Protein AF-A0A6I1FBF5-F1 (afdb_monomer)

Foldseek 3Di:
DVVQLVVQLVVLLVVQQVLLLVLLLLLLCCLQVPALVNLVVPADPDQLSLQLVLLVVLLADQHFLLSLLSNLLSSVLSPRDQLNSQLSSLNNQQNHPLLLVLLCVLQPNDVPLSCLSNVLSNVLSSQLSVVCVVVPDDDFWPDSDSDDDDDPDPVSSVVSSVVSSVVSSVLSSVLLSVLSSVLSVLVVPDDLVVLLVQLPDLQSLLVSLLVSLQSNLDRLSVLSNVLSVCPVRGDSLSSSSSNSNNSSHHSSSLSSCVSTGPPVSSVVSNVSSNVSSSVSSSVD

Mean predicted aligned error: 5.06 Å

Solvent-accessible surface area (backbone atoms only — not comparable to full-atom values): 14131 Å² total; per-residue (Å²): 102,73,69,54,24,51,52,47,24,52,49,51,49,65,63,46,48,65,36,34,53,51,16,25,46,52,22,16,46,45,67,71,75,50,52,48,67,57,47,62,68,72,48,53,89,50,66,68,58,23,16,52,52,27,25,56,55,16,24,70,40,88,32,39,54,73,8,28,50,57,32,32,52,47,45,39,73,43,65,42,54,67,32,19,32,50,5,16,42,40,17,12,23,51,41,11,69,68,26,38,49,33,28,20,58,44,56,71,68,28,62,66,59,31,49,49,52,38,51,52,37,50,53,41,19,42,52,44,12,59,52,42,61,77,80,49,90,66,84,48,54,68,75,80,81,76,81,86,76,88,64,91,45,72,68,52,44,52,51,51,26,50,54,48,17,50,56,45,44,59,56,53,47,54,33,44,56,55,15,32,48,51,30,19,47,49,52,61,74,46,67,67,69,65,50,62,72,68,26,84,44,93,65,42,26,29,55,36,28,32,51,48,24,23,47,62,50,59,57,48,47,57,38,28,48,59,46,44,72,40,61,89,78,45,55,72,27,24,40,46,24,20,61,48,38,24,38,62,45,19,50,30,52,47,44,42,46,51,74,50,31,35,62,75,47,52,55,50,51,50,51,47,46,55,53,45,46,52,57,63,25,72,76,96

Nearest PDB structures (foldseek):
  6hfb-assembly4_D  TM=2.651E-01  e=4.959E+00  Pyrococcus furiosus DSM 3638
  5x9r-assembly1_A  TM=1.559E-01  e=2.303E+00  Klebsiella pneumoniae
  6kkl-assembly1_A  TM=1.970E-01  e=9.324E+00  Escherichia coli K-12

pLDDT: mean 89.69, std 7.27, range [61.84, 97.5]

Sequence (284 aa):
MLLQMNTIFISIVIEALPFILIGVLISGIIQIFISEEFIARIMPKNMILAVIFSSLLGSIIPACECGIVPITRRLMLKGVPLPAAMAFMLTGPIINPIVLSSTYIAFGNSWKMVFYRAGLALVTSIIVGILLKFFVKESPLKNSTLEHIHYHSFKEKIDGMLKHSIDEFFSVGKFLIIGSLIAAAVQTFISTATLVQIGSGPFSSHLVMMGLAYILSLCSQADAFVASSFRNSFSEGAILSFLIFGPMLDIKNTFMLLSTFKANFVWKLTAIITITVLIVTILV

Secondary structure (DSSP, 8-state):
-HHHHHHHHHHHHHHHHHHHHHHHHHHHHHHHHS-HHHHHHHS-SSHHHHHHHHHHHHHHS---HHHHHHHHHHHHHTT--HHHHHHHHHHHHHH-HHHHHHHHHHTTS-HHHHHHHHHHHHHHHHHHHHHHHHH--S--BS----------SHHHHHHHHHHHHHHHHHHHHHHHHHHHHHHHHHHHHS-HHHHHHT--STTHHHHHHHHHHHHH---HHHHHHHHHHTTTTS-HHHHHHHHHHHHH--HHHHHHHHHHB-HHHHHHHHHHHHHHHHHHHHT-

Structure (mmCIF, N/CA/C/O backbone):
data_AF-A0A6I1FBF5-F1
#
_entry.id   AF-A0A6I1FBF5-F1
#
loop_
_atom_site.group_PDB
_atom_site.id
_atom_site.type_symbol
_atom_site.label_atom_id
_atom_site.label_alt_id
_atom_site.label_comp_id
_atom_site.label_asym_id
_atom_site.label_entity_id
_atom_site.label_seq_id
_atom_site.pdbx_PDB_ins_code
_atom_site.Cartn_x
_atom_site.Cartn_y
_atom_site.Cartn_z
_atom_site.occupancy
_atom_site.B_iso_or_equiv
_atom_site.auth_seq_id
_atom_site.auth_comp_id
_atom_site.auth_asym_id
_atom_site.auth_atom_id
_atom_site.pdbx_PDB_model_num
ATOM 1 N N . MET A 1 1 ? 27.304 9.886 -1.769 1.00 81.62 1 MET A N 1
ATOM 2 C CA . MET A 1 1 ? 26.698 8.713 -1.107 1.00 81.62 1 MET A CA 1
ATOM 3 C C . MET A 1 1 ? 25.943 9.080 0.169 1.00 81.62 1 MET A C 1
ATOM 5 O O . MET A 1 1 ? 24.730 9.171 0.097 1.00 81.62 1 MET A O 1
ATOM 9 N N . LEU A 1 2 ? 26.597 9.399 1.296 1.00 86.56 2 LEU A N 1
ATOM 10 C CA . LEU A 1 2 ? 25.888 9.754 2.546 1.00 86.56 2 LEU A CA 1
ATOM 11 C C . LEU A 1 2 ? 24.955 10.973 2.416 1.00 86.56 2 LEU A C 1
ATOM 13 O O . LEU A 1 2 ? 23.835 10.936 2.912 1.00 86.56 2 LEU A O 1
ATOM 17 N N . LEU A 1 3 ? 25.377 12.022 1.696 1.00 88.62 3 LEU A N 1
ATOM 18 C CA . LEU A 1 3 ? 24.520 13.186 1.421 1.00 88.62 3 LEU A CA 1
ATOM 19 C C . LEU A 1 3 ? 23.263 12.808 0.622 1.00 88.62 3 LEU A C 1
ATOM 21 O O . LEU A 1 3 ? 22.174 13.240 0.972 1.00 88.62 3 LEU A O 1
ATOM 25 N N . GLN A 1 4 ? 23.403 11.953 -0.397 1.00 87.75 4 GLN A N 1
ATOM 26 C CA . GLN A 1 4 ? 22.273 11.471 -1.205 1.00 87.75 4 GLN A CA 1
ATOM 27 C C . GLN A 1 4 ? 21.309 10.629 -0.367 1.00 87.75 4 GLN A C 1
ATOM 29 O O . GLN A 1 4 ? 20.106 10.858 -0.421 1.00 87.75 4 GLN A O 1
ATOM 34 N N . MET A 1 5 ? 21.835 9.719 0.459 1.00 90.31 5 MET A N 1
ATOM 35 C CA . MET A 1 5 ? 21.028 8.923 1.384 1.00 90.31 5 MET A CA 1
ATOM 36 C C . MET A 1 5 ? 20.225 9.815 2.335 1.00 90.31 5 MET A C 1
ATOM 38 O O . MET A 1 5 ? 19.035 9.586 2.526 1.00 90.31 5 MET A O 1
ATOM 42 N N . ASN A 1 6 ? 20.851 10.859 2.891 1.00 92.81 6 ASN A N 1
ATOM 43 C CA . ASN A 1 6 ? 20.174 11.806 3.773 1.00 92.81 6 ASN A CA 1
ATOM 44 C C . ASN A 1 6 ? 19.060 12.574 3.044 1.00 92.81 6 ASN A C 1
ATOM 46 O O . ASN A 1 6 ? 17.959 12.707 3.569 1.00 92.81 6 ASN A O 1
ATOM 50 N N . THR A 1 7 ? 19.311 13.032 1.814 1.00 92.25 7 THR A N 1
ATOM 51 C CA . THR A 1 7 ? 18.292 13.708 0.999 1.00 92.25 7 THR A CA 1
ATOM 52 C C . THR A 1 7 ? 17.107 12.793 0.697 1.00 92.25 7 THR A C 1
ATOM 54 O O . THR A 1 7 ? 15.967 13.220 0.876 1.00 92.25 7 THR A O 1
ATOM 57 N N . ILE A 1 8 ? 17.349 11.541 0.290 1.00 89.25 8 ILE A N 1
ATOM 58 C CA . ILE A 1 8 ? 16.283 10.562 0.015 1.00 89.25 8 ILE A CA 1
ATOM 59 C C . ILE A 1 8 ? 15.488 10.284 1.294 1.00 89.25 8 ILE A C 1
ATOM 61 O O . ILE A 1 8 ? 14.263 10.376 1.291 1.00 89.25 8 ILE A O 1
ATOM 65 N N . PHE A 1 9 ? 16.177 10.023 2.405 1.00 92.69 9 PHE A N 1
ATOM 66 C CA . PHE A 1 9 ? 15.548 9.767 3.697 1.00 92.69 9 PHE A CA 1
ATOM 67 C C . PHE A 1 9 ? 14.639 10.922 4.142 1.00 92.69 9 PHE A C 1
ATOM 69 O O . PHE A 1 9 ? 13.463 10.699 4.432 1.00 92.69 9 PHE A O 1
ATOM 76 N N . ILE A 1 10 ? 15.160 12.154 4.154 1.00 93.44 10 ILE A N 1
ATOM 77 C CA . ILE A 1 10 ? 14.396 13.346 4.545 1.00 93.44 10 ILE A CA 1
ATOM 78 C C . ILE A 1 10 ? 13.198 13.544 3.611 1.00 93.44 10 ILE A C 1
ATOM 80 O O . ILE A 1 10 ? 12.109 13.850 4.093 1.00 93.44 10 ILE A O 1
ATOM 84 N N . SER A 1 11 ? 13.372 13.322 2.305 1.00 90.88 11 SER A N 1
ATOM 85 C CA . SER A 1 11 ? 12.289 13.461 1.324 1.00 90.88 11 SER A CA 1
ATOM 86 C C . SER A 1 11 ? 11.145 12.487 1.608 1.00 90.88 11 SER A C 1
ATOM 88 O O . SER A 1 11 ? 10.006 12.926 1.747 1.00 90.88 11 SER A O 1
ATOM 90 N N . ILE A 1 12 ? 11.447 11.195 1.803 1.00 89.00 12 ILE A N 1
ATOM 91 C CA . ILE A 1 12 ? 10.431 10.171 2.111 1.00 89.00 12 ILE A CA 1
ATOM 92 C C . ILE A 1 12 ? 9.689 10.519 3.409 1.00 89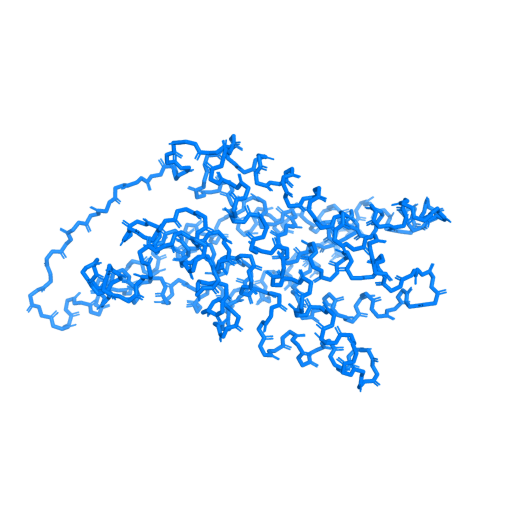.00 12 ILE A C 1
ATOM 94 O O . ILE A 1 12 ? 8.469 10.381 3.489 1.00 89.00 12 ILE A O 1
ATOM 98 N N . VAL A 1 13 ? 10.408 10.973 4.441 1.00 91.31 13 VAL A N 1
ATOM 99 C CA . VAL A 1 13 ? 9.794 11.323 5.730 1.00 91.31 13 VAL A CA 1
ATOM 100 C C . VAL A 1 13 ? 8.884 12.543 5.597 1.00 91.31 13 VAL A C 1
ATOM 102 O O . VAL A 1 13 ? 7.732 12.477 6.024 1.00 91.31 13 VAL A O 1
ATOM 105 N N . ILE A 1 14 ? 9.364 13.634 4.996 1.00 91.38 14 ILE A N 1
ATOM 106 C CA . ILE A 1 14 ? 8.578 14.866 4.827 1.00 91.38 14 ILE A CA 1
ATOM 107 C C . ILE A 1 14 ? 7.321 14.601 3.997 1.00 91.38 14 ILE A C 1
ATOM 109 O O . ILE A 1 14 ? 6.253 15.104 4.342 1.00 91.38 14 ILE A O 1
ATOM 113 N N . GLU A 1 15 ? 7.426 13.787 2.949 1.00 87.38 15 GLU A N 1
ATOM 114 C CA . GLU A 1 15 ? 6.291 13.442 2.096 1.00 87.38 15 GLU A CA 1
ATOM 115 C C . GLU A 1 15 ? 5.269 12.555 2.822 1.00 87.38 15 GLU A C 1
ATOM 117 O O . GLU A 1 15 ? 4.068 12.791 2.715 1.00 87.38 15 GLU A O 1
ATOM 122 N N . ALA A 1 16 ? 5.712 11.573 3.615 1.00 86.56 16 ALA A N 1
ATOM 123 C CA . ALA A 1 16 ? 4.815 10.636 4.294 1.00 86.56 16 ALA A CA 1
ATOM 124 C C . ALA A 1 16 ? 4.086 11.233 5.514 1.00 86.56 16 ALA A C 1
ATOM 126 O O . ALA A 1 16 ? 2.955 10.834 5.808 1.00 86.56 16 ALA A O 1
ATOM 127 N N . LEU A 1 17 ? 4.706 12.179 6.225 1.00 88.81 17 LEU A N 1
ATOM 128 C CA . LEU A 1 17 ? 4.161 12.793 7.443 1.00 88.81 17 LEU A CA 1
ATOM 129 C C . LEU A 1 17 ? 2.729 13.354 7.313 1.00 88.81 17 LEU A C 1
ATOM 131 O O . LEU A 1 17 ? 1.898 12.982 8.149 1.00 88.81 17 LEU A O 1
ATOM 135 N N . PRO A 1 18 ? 2.384 14.202 6.321 1.00 87.50 18 PRO A N 1
ATOM 136 C CA . PRO A 1 18 ? 1.032 14.755 6.209 1.00 87.50 18 PRO A CA 1
ATOM 137 C C . PRO A 1 18 ? -0.029 13.668 6.018 1.00 87.50 18 PRO A C 1
ATOM 139 O O . PRO A 1 18 ? -1.095 13.719 6.632 1.00 87.50 18 PRO A O 1
ATOM 142 N N . PHE A 1 19 ? 0.266 12.641 5.222 1.00 85.75 19 PHE A N 1
ATOM 143 C CA . PHE A 1 19 ? -0.682 11.560 4.975 1.00 85.75 19 PHE A CA 1
ATOM 144 C C . PHE A 1 19 ? -0.824 10.613 6.167 1.00 85.75 19 PHE A C 1
ATOM 146 O O . PHE A 1 19 ? -1.919 10.113 6.418 1.00 85.75 19 PHE A O 1
ATOM 153 N N . ILE A 1 20 ? 0.251 10.383 6.926 1.00 87.69 20 ILE A N 1
ATOM 154 C CA . ILE A 1 20 ? 0.170 9.639 8.188 1.00 87.69 20 ILE A CA 1
ATOM 155 C C . ILE A 1 20 ? -0.684 10.407 9.184 1.00 87.69 20 ILE A C 1
ATOM 157 O O . ILE A 1 20 ? -1.555 9.799 9.796 1.00 87.69 20 ILE A O 1
ATOM 161 N N . LEU A 1 21 ? -0.491 11.723 9.309 1.00 90.25 21 LEU A N 1
ATOM 162 C CA . LEU A 1 21 ? -1.292 12.560 10.199 1.00 90.25 21 LEU A CA 1
ATOM 163 C C . LEU A 1 21 ? -2.787 12.471 9.856 1.00 90.25 21 LEU A C 1
ATOM 165 O O . LEU A 1 21 ? -3.613 12.242 10.736 1.00 90.25 21 LEU A O 1
ATOM 169 N N . ILE A 1 22 ? -3.137 12.572 8.572 1.00 88.94 22 ILE A N 1
ATOM 170 C CA . ILE A 1 22 ? -4.519 12.382 8.112 1.00 88.94 22 ILE A CA 1
ATOM 171 C C . ILE A 1 22 ? -5.001 10.955 8.419 1.00 88.94 22 ILE A C 1
ATOM 173 O O . ILE A 1 22 ? -6.105 10.773 8.929 1.00 88.94 22 ILE A O 1
ATOM 177 N N . GLY A 1 23 ? -4.168 9.944 8.165 1.00 87.88 23 GLY A N 1
ATOM 178 C CA . GLY A 1 23 ? -4.495 8.539 8.400 1.00 87.88 23 GLY A CA 1
ATOM 179 C C . GLY A 1 23 ? -4.809 8.223 9.863 1.00 87.88 23 GLY A C 1
ATOM 180 O O . GLY A 1 23 ? -5.822 7.584 10.151 1.00 87.88 23 GLY A O 1
ATOM 181 N N . VAL A 1 24 ? -3.991 8.710 10.799 1.00 89.94 24 VAL A N 1
ATOM 182 C CA . VAL A 1 24 ? -4.207 8.503 12.241 1.00 89.94 24 VAL A CA 1
ATOM 183 C C . VAL A 1 24 ? -5.390 9.308 12.772 1.00 89.94 24 VAL A C 1
ATOM 185 O O . VAL A 1 24 ? -6.109 8.807 13.631 1.00 89.94 24 VAL A O 1
ATOM 188 N N . LEU A 1 25 ? -5.661 10.498 12.223 1.00 91.62 25 LEU A N 1
ATOM 189 C CA . LEU A 1 25 ? -6.865 11.263 12.559 1.00 91.62 25 LEU A CA 1
ATOM 190 C C . LEU A 1 25 ? -8.131 10.534 12.099 1.00 91.62 25 LEU A C 1
ATOM 192 O O . LEU A 1 25 ? -9.065 10.376 12.882 1.00 91.62 25 LEU A O 1
ATOM 196 N N . ILE A 1 26 ? -8.156 10.029 10.861 1.00 90.12 26 ILE A N 1
ATOM 197 C CA . ILE A 1 26 ? -9.271 9.210 10.358 1.00 90.12 26 ILE A CA 1
ATOM 198 C C . ILE A 1 26 ? -9.420 7.948 11.213 1.00 90.12 26 ILE A C 1
ATOM 200 O O . ILE A 1 26 ? -10.530 7.598 11.606 1.00 90.12 26 ILE A O 1
ATOM 204 N N . SER A 1 27 ? -8.312 7.292 11.553 1.00 86.50 27 SER A N 1
ATOM 205 C CA . SER A 1 27 ? -8.285 6.133 12.445 1.00 86.50 27 SER A CA 1
ATOM 206 C C . SER A 1 27 ? -8.894 6.442 13.824 1.00 86.50 27 SER A C 1
ATOM 208 O O . SER A 1 27 ? -9.748 5.690 14.302 1.00 86.50 27 SER A O 1
ATOM 210 N N . GLY A 1 28 ? -8.550 7.585 14.429 1.00 88.00 28 GLY A N 1
ATOM 211 C CA . GLY A 1 28 ? -9.138 8.072 15.680 1.00 88.00 28 GLY A CA 1
ATOM 212 C C . GLY A 1 28 ? -10.627 8.408 15.559 1.00 88.00 28 GLY A C 1
ATOM 213 O O . GLY A 1 28 ? -11.414 8.046 16.437 1.00 88.00 28 GLY A O 1
ATOM 214 N N . ILE A 1 29 ? -11.045 9.027 14.448 1.00 90.81 29 ILE A N 1
ATOM 215 C CA . ILE A 1 29 ? -12.462 9.290 14.159 1.00 90.81 29 ILE A CA 1
ATOM 216 C C . ILE A 1 29 ? -13.232 7.971 14.074 1.00 90.81 29 ILE A C 1
ATOM 218 O O . ILE A 1 29 ? -14.267 7.822 14.722 1.00 90.81 29 ILE A O 1
ATOM 222 N N . ILE A 1 30 ? -12.713 6.992 13.327 1.00 87.69 30 ILE A N 1
ATOM 223 C CA . ILE A 1 30 ? -13.310 5.659 13.220 1.00 87.69 30 ILE A CA 1
ATOM 224 C C . ILE A 1 30 ? -13.401 5.031 14.610 1.00 87.69 30 ILE A C 1
ATOM 226 O O . ILE A 1 30 ? -14.464 4.535 14.977 1.00 87.69 30 ILE A O 1
ATOM 230 N N . GLN A 1 31 ? -12.327 5.089 15.407 1.00 86.00 31 GLN A N 1
ATOM 231 C CA . GLN A 1 31 ? -12.271 4.514 16.752 1.00 86.00 31 GLN A CA 1
ATOM 232 C C . GLN A 1 31 ? -13.390 5.042 17.663 1.00 86.00 31 GLN A C 1
ATOM 234 O O . GLN A 1 31 ? -14.008 4.229 18.350 1.00 86.00 31 GLN A O 1
ATOM 239 N N . ILE A 1 32 ? -13.691 6.344 17.638 1.00 87.06 32 ILE A N 1
ATOM 240 C CA . ILE A 1 32 ? -14.603 6.966 18.616 1.00 87.06 32 ILE A CA 1
ATOM 241 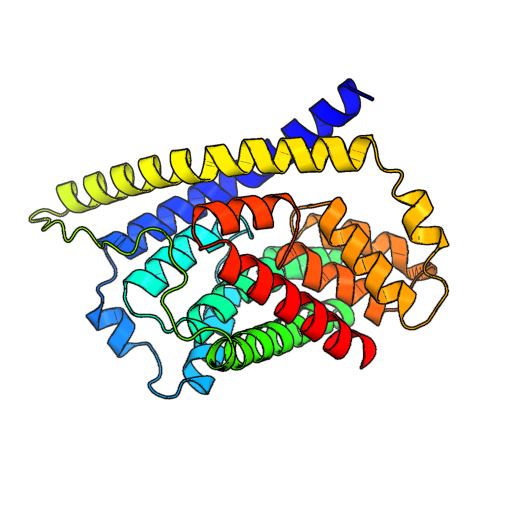C C . ILE A 1 32 ? -16.010 7.225 18.084 1.00 87.06 32 ILE A C 1
ATOM 243 O O . ILE A 1 32 ? -16.982 7.057 18.821 1.00 87.06 32 ILE A O 1
ATOM 247 N N . PHE A 1 33 ? -16.143 7.641 16.827 1.00 87.38 33 PHE A N 1
ATOM 248 C CA . PHE A 1 33 ? -17.425 8.090 16.278 1.00 87.38 33 PHE A CA 1
ATOM 249 C C . PHE A 1 33 ? -18.166 7.006 15.498 1.00 87.38 33 PHE A C 1
ATOM 251 O O . PHE A 1 33 ? -19.386 7.085 15.377 1.00 87.38 33 PHE A O 1
ATOM 258 N N . ILE A 1 34 ? -17.468 5.992 14.982 1.00 88.19 34 ILE A N 1
ATOM 259 C CA . ILE A 1 34 ? -18.096 4.917 14.206 1.00 88.19 34 ILE A CA 1
ATOM 260 C C . ILE A 1 34 ? -18.307 3.706 15.106 1.00 88.19 34 ILE A C 1
ATOM 262 O O . ILE A 1 34 ? -17.336 3.126 15.568 1.00 88.19 34 ILE A O 1
ATOM 266 N N . SER A 1 35 ? -19.546 3.297 15.366 1.00 87.56 35 SER A N 1
ATOM 267 C CA . SER A 1 35 ? -19.806 2.123 16.208 1.00 87.56 35 SER A CA 1
ATOM 268 C C . SER A 1 35 ? -19.659 0.803 15.437 1.00 87.56 35 SER A C 1
ATOM 270 O O . SER A 1 35 ? -19.692 0.777 14.202 1.00 87.56 35 SER A O 1
ATOM 272 N N . GLU A 1 36 ? -19.493 -0.303 16.160 1.00 88.19 36 GLU A N 1
ATOM 273 C CA . GLU A 1 36 ? -19.438 -1.644 15.560 1.00 88.19 36 GLU A CA 1
ATOM 274 C C . GLU A 1 36 ? -20.770 -2.008 14.895 1.00 88.19 36 GLU A C 1
ATOM 276 O O . GLU A 1 36 ? -20.789 -2.573 13.803 1.00 88.19 36 GLU A O 1
ATOM 281 N N . GLU A 1 37 ? -21.892 -1.587 15.482 1.00 88.06 37 GLU A N 1
ATOM 282 C CA . GLU A 1 37 ? -23.232 -1.793 14.927 1.00 88.06 37 GLU A CA 1
ATOM 283 C C . GLU A 1 37 ? -23.416 -1.036 13.610 1.00 88.06 37 GLU A C 1
ATOM 285 O O . GLU A 1 37 ? -24.047 -1.549 12.684 1.00 88.06 37 GLU A O 1
ATOM 290 N N . PHE A 1 38 ? -22.848 0.172 13.496 1.00 90.69 38 PHE A N 1
ATOM 291 C CA . PHE A 1 38 ? -22.871 0.926 12.245 1.00 90.69 38 PHE A CA 1
ATOM 292 C C . PHE A 1 38 ? -22.108 0.186 11.141 1.00 90.69 38 PHE A C 1
ATOM 294 O O . PHE A 1 38 ? -22.627 0.030 10.033 1.00 90.69 38 PHE A O 1
ATOM 301 N N . ILE A 1 39 ? -20.910 -0.323 11.450 1.00 90.19 39 ILE A N 1
ATOM 302 C CA . ILE A 1 39 ? -20.116 -1.115 10.501 1.00 90.19 39 ILE A CA 1
ATOM 303 C C . ILE A 1 39 ? -20.851 -2.405 10.121 1.00 90.19 39 ILE A C 1
ATOM 305 O O . ILE A 1 39 ? -20.961 -2.714 8.935 1.00 90.19 39 ILE A O 1
ATOM 309 N N . ALA A 1 40 ? -21.427 -3.120 11.086 1.00 89.56 40 ALA A N 1
ATOM 310 C CA . ALA A 1 40 ? -22.200 -4.332 10.827 1.00 89.56 40 ALA A CA 1
ATOM 311 C C . ALA A 1 40 ? -23.448 -4.071 9.962 1.00 89.56 40 ALA A C 1
ATOM 313 O O . ALA A 1 40 ? -23.865 -4.946 9.202 1.00 89.56 40 ALA A O 1
ATOM 314 N N . ARG A 1 41 ? -24.042 -2.873 10.053 1.00 91.25 41 ARG A N 1
ATOM 315 C CA . ARG A 1 41 ? -25.212 -2.474 9.259 1.00 91.25 41 ARG A CA 1
ATOM 316 C C . ARG A 1 41 ? -24.859 -2.095 7.821 1.00 91.25 41 ARG A C 1
ATOM 318 O O . ARG A 1 41 ? -25.652 -2.384 6.927 1.00 91.25 41 ARG A O 1
ATOM 325 N N . ILE A 1 42 ? -23.721 -1.432 7.598 1.00 92.81 42 ILE A N 1
ATOM 326 C CA . ILE A 1 42 ? -23.299 -0.998 6.255 1.00 92.81 42 ILE A CA 1
ATOM 327 C C . ILE A 1 42 ? -22.591 -2.114 5.477 1.00 92.81 42 ILE A C 1
ATOM 329 O O . ILE A 1 42 ? -22.676 -2.160 4.251 1.00 92.81 42 ILE A O 1
ATOM 333 N N . MET A 1 43 ? -21.901 -3.022 6.174 1.00 93.75 43 MET A N 1
ATOM 334 C CA . MET A 1 43 ? -21.136 -4.086 5.534 1.00 93.75 43 MET A CA 1
ATOM 335 C C . MET A 1 43 ? -22.048 -5.171 4.943 1.00 93.75 43 MET A C 1
ATOM 337 O O . MET A 1 43 ? -22.892 -5.733 5.647 1.00 93.75 43 MET A O 1
ATOM 341 N N . PRO A 1 44 ? -21.853 -5.546 3.664 1.00 93.00 44 PRO A N 1
ATOM 342 C CA . PRO A 1 44 ? -22.576 -6.660 3.067 1.00 93.00 44 PRO A CA 1
ATOM 343 C C . PRO A 1 44 ? -22.325 -7.987 3.795 1.00 93.00 44 PRO A C 1
ATOM 345 O O . PRO A 1 44 ? -21.194 -8.313 4.151 1.00 93.00 44 PRO A O 1
ATOM 348 N N . LYS A 1 45 ? -23.372 -8.810 3.937 1.00 90.62 45 LYS A N 1
ATOM 349 C CA . LYS A 1 45 ? -23.265 -10.146 4.558 1.00 90.62 45 LYS A CA 1
ATOM 350 C C . LYS A 1 45 ? -22.481 -11.148 3.704 1.00 90.62 45 LYS A C 1
ATOM 352 O O . LYS A 1 45 ? -21.843 -12.052 4.235 1.00 90.62 45 LYS A O 1
ATOM 357 N N . ASN A 1 46 ? -22.548 -11.023 2.375 1.00 93.88 46 ASN A N 1
ATOM 358 C CA . ASN A 1 46 ? -21.787 -11.878 1.465 1.00 93.88 46 ASN A CA 1
ATOM 359 C C . ASN A 1 46 ? -20.327 -11.407 1.417 1.00 93.88 46 ASN A C 1
ATOM 361 O O . ASN A 1 46 ? -20.068 -10.255 1.085 1.00 93.88 46 ASN A O 1
ATOM 365 N N . MET A 1 47 ? -19.382 -12.314 1.687 1.00 91.56 47 MET A N 1
ATOM 366 C CA . MET A 1 47 ? -17.944 -12.021 1.717 1.00 91.56 47 MET A CA 1
ATOM 367 C C . MET A 1 47 ? -17.423 -11.391 0.417 1.00 91.56 47 MET A C 1
ATOM 369 O O . MET A 1 47 ? -16.676 -10.422 0.482 1.00 91.56 47 MET A O 1
ATOM 373 N N . ILE A 1 48 ? -17.824 -11.891 -0.755 1.00 93.88 48 ILE A N 1
ATOM 374 C CA . ILE A 1 48 ? -17.341 -11.349 -2.038 1.00 93.88 48 ILE A CA 1
ATOM 375 C C . ILE A 1 48 ? -17.862 -9.924 -2.226 1.00 93.88 48 ILE A C 1
ATOM 377 O O . ILE A 1 48 ? -17.111 -9.028 -2.603 1.00 93.88 48 ILE A O 1
ATOM 381 N N . LEU A 1 49 ? -19.136 -9.696 -1.899 1.00 94.50 49 LEU A N 1
ATOM 382 C CA . LEU A 1 49 ? -19.733 -8.368 -1.983 1.00 94.50 49 LEU A CA 1
ATOM 383 C C . LEU A 1 49 ? -19.106 -7.407 -0.965 1.00 94.50 49 LEU A C 1
ATOM 385 O O . LEU A 1 49 ? -18.892 -6.246 -1.288 1.00 94.50 49 LEU A O 1
ATOM 389 N N . ALA A 1 50 ? -18.758 -7.896 0.227 1.00 95.19 50 ALA A N 1
ATOM 390 C CA . ALA A 1 50 ? -18.015 -7.143 1.229 1.00 95.19 50 ALA A CA 1
ATOM 391 C C . ALA A 1 50 ? -16.627 -6.736 0.717 1.00 95.19 50 ALA A C 1
ATOM 393 O O . ALA A 1 50 ? -16.250 -5.581 0.867 1.00 95.19 50 ALA A O 1
ATOM 394 N N . VAL A 1 51 ? -15.897 -7.646 0.063 1.00 96.44 51 VAL A N 1
ATOM 395 C CA . VAL A 1 51 ? -14.599 -7.351 -0.565 1.00 96.44 51 VAL A CA 1
ATOM 396 C C . VAL A 1 51 ? -14.739 -6.274 -1.639 1.00 96.44 51 VAL A C 1
ATOM 398 O O . VAL A 1 51 ? -14.024 -5.279 -1.587 1.00 96.44 51 VAL A O 1
ATOM 401 N N . ILE A 1 52 ? -15.695 -6.421 -2.563 1.00 96.00 52 ILE A N 1
ATOM 402 C CA . ILE A 1 52 ? -15.936 -5.433 -3.627 1.00 96.00 52 ILE A CA 1
ATOM 403 C C . ILE A 1 52 ? -16.307 -4.072 -3.028 1.00 96.00 52 ILE A C 1
ATOM 405 O O . ILE A 1 52 ? -15.731 -3.051 -3.399 1.00 96.00 52 ILE A O 1
ATOM 409 N N . PHE A 1 53 ? -17.238 -4.057 -2.073 1.00 95.62 53 PHE A N 1
ATOM 410 C CA . PHE A 1 53 ? -17.678 -2.843 -1.391 1.00 95.62 53 PHE A CA 1
ATOM 411 C C . PHE A 1 53 ? -16.515 -2.139 -0.682 1.00 95.62 53 PHE A C 1
ATOM 413 O O . PHE A 1 53 ? -16.329 -0.934 -0.841 1.00 95.62 53 PHE A O 1
ATOM 420 N N . SER A 1 54 ? -15.685 -2.889 0.041 1.00 95.06 54 SER A N 1
ATOM 421 C CA . SER A 1 54 ? -14.510 -2.357 0.726 1.00 95.06 54 SER A CA 1
ATOM 422 C C . SER A 1 54 ? -13.428 -1.859 -0.238 1.00 95.06 54 SER A C 1
ATOM 424 O O . SER A 1 54 ? -12.851 -0.806 0.027 1.00 95.06 54 SER A O 1
ATOM 426 N N . SER A 1 55 ? -13.184 -2.524 -1.373 1.00 95.25 55 SER A N 1
ATOM 427 C CA . SER A 1 55 ? -12.280 -2.006 -2.415 1.00 95.25 55 SER A CA 1
ATOM 428 C C . SER A 1 55 ? -12.768 -0.668 -2.974 1.00 95.25 55 SER A C 1
ATOM 430 O O . SER A 1 55 ? -11.985 0.275 -3.089 1.00 95.25 55 SER A O 1
ATOM 432 N N . LEU A 1 56 ? -14.068 -0.549 -3.266 1.00 94.75 56 LEU A N 1
ATOM 433 C CA . LEU A 1 56 ? -14.658 0.700 -3.756 1.00 94.75 56 LEU A CA 1
ATOM 434 C C . LEU A 1 56 ? -14.560 1.820 -2.718 1.00 94.75 56 LEU A C 1
ATOM 436 O O . LEU A 1 56 ? -14.152 2.927 -3.059 1.00 94.75 56 LEU A O 1
ATOM 440 N N . LEU A 1 57 ? -14.847 1.535 -1.446 1.00 93.25 57 LEU A N 1
ATOM 441 C CA . LEU A 1 57 ? -14.636 2.511 -0.376 1.00 93.25 57 LEU A CA 1
ATOM 442 C C . LEU A 1 57 ? -13.169 2.940 -0.283 1.00 93.25 57 LEU A C 1
ATOM 444 O O . LEU A 1 57 ? -12.893 4.130 -0.169 1.00 93.25 57 LEU A O 1
ATOM 448 N N . GLY A 1 58 ? -12.236 1.990 -0.386 1.00 91.50 58 GLY A N 1
ATOM 449 C CA . GLY A 1 58 ? -10.800 2.264 -0.375 1.00 91.50 58 GLY A CA 1
ATOM 450 C C . GLY A 1 58 ? -10.404 3.242 -1.475 1.00 91.50 58 GLY A C 1
ATOM 451 O O . GLY A 1 58 ? -9.717 4.216 -1.194 1.00 91.50 58 GLY A O 1
ATOM 452 N N . SER A 1 59 ? -10.914 3.046 -2.695 1.00 90.56 59 SER A N 1
ATOM 453 C CA . SER A 1 59 ? -10.590 3.887 -3.859 1.00 90.56 59 SER A CA 1
ATOM 454 C C . SER A 1 59 ? -10.915 5.377 -3.688 1.00 90.56 59 SER A C 1
ATOM 456 O O . SER A 1 59 ? -10.281 6.220 -4.318 1.00 90.56 59 SER A O 1
ATOM 458 N N . ILE A 1 60 ? -11.879 5.709 -2.825 1.00 88.06 60 ILE A N 1
ATOM 459 C CA . ILE A 1 60 ? -12.333 7.087 -2.602 1.00 88.06 60 ILE A CA 1
ATOM 460 C C . ILE A 1 60 ? -11.509 7.768 -1.505 1.00 88.06 60 ILE A C 1
ATOM 462 O O . ILE A 1 60 ? -11.399 8.994 -1.487 1.00 88.06 60 ILE A O 1
ATOM 466 N N . ILE A 1 61 ? -10.923 6.999 -0.582 1.00 83.88 61 ILE A N 1
ATOM 467 C CA . ILE A 1 61 ? -10.226 7.572 0.566 1.00 83.88 61 ILE A CA 1
ATOM 468 C C . ILE A 1 61 ? -8.850 8.084 0.132 1.00 83.88 61 ILE A C 1
ATOM 470 O O . ILE A 1 61 ? -8.017 7.294 -0.320 1.00 83.88 61 ILE A O 1
ATOM 474 N N . PRO A 1 62 ? -8.560 9.387 0.322 1.00 74.69 62 PRO A N 1
ATOM 475 C CA . PRO A 1 62 ? -7.279 9.968 -0.037 1.00 74.69 62 PRO A CA 1
ATOM 476 C C . PRO A 1 62 ? -6.217 9.646 1.025 1.00 74.69 62 PRO A C 1
ATOM 478 O O . PRO A 1 62 ? -5.686 10.530 1.693 1.00 74.69 62 PRO A O 1
ATOM 481 N N . ALA A 1 63 ? -5.930 8.362 1.213 1.00 79.69 63 ALA A N 1
ATOM 482 C CA . ALA A 1 63 ? -4.910 7.875 2.128 1.00 79.69 63 ALA A CA 1
ATOM 483 C C . ALA A 1 63 ? -3.711 7.345 1.339 1.00 79.69 63 ALA A C 1
ATOM 485 O O . ALA A 1 63 ? -3.862 6.704 0.298 1.00 79.69 63 ALA A O 1
ATOM 486 N N . CYS A 1 64 ? -2.509 7.604 1.851 1.00 84.00 64 CYS A N 1
ATOM 487 C CA . CYS A 1 64 ? -1.314 6.928 1.366 1.00 84.00 64 CYS A CA 1
ATOM 488 C C . CYS A 1 64 ? -1.221 5.519 1.966 1.00 84.00 64 CYS A C 1
ATOM 490 O O . CYS A 1 64 ? -1.905 5.193 2.943 1.00 84.00 64 CYS A O 1
ATOM 492 N N . GLU A 1 65 ? -0.317 4.706 1.429 1.00 82.06 65 GLU A N 1
ATOM 493 C CA . GLU A 1 65 ? -0.045 3.360 1.941 1.00 82.06 65 GLU A CA 1
ATOM 494 C C . GLU A 1 65 ? 0.369 3.377 3.422 1.00 82.06 65 GLU A C 1
ATOM 496 O O . GLU A 1 65 ? 0.050 2.447 4.150 1.00 82.06 65 GLU A O 1
ATOM 501 N N . CYS A 1 66 ? 0.982 4.469 3.907 1.00 81.94 66 CYS A N 1
ATOM 502 C CA . CYS A 1 66 ? 1.328 4.625 5.319 1.00 81.94 66 CYS A CA 1
ATOM 503 C C . CYS A 1 66 ? 0.115 4.889 6.223 1.00 81.94 66 CYS A C 1
ATOM 505 O O . CYS A 1 66 ? 0.005 4.355 7.325 1.00 81.94 66 CYS A O 1
ATOM 507 N N . GLY A 1 67 ? -0.808 5.734 5.762 1.00 83.62 67 GLY A N 1
ATOM 508 C CA . GLY A 1 67 ? -1.994 6.131 6.520 1.00 83.62 67 GLY A CA 1
ATOM 509 C C . GLY A 1 67 ? -3.110 5.085 6.490 1.00 83.62 67 GLY A C 1
ATOM 510 O O . GLY A 1 67 ? -3.921 5.027 7.412 1.00 83.62 67 GLY A O 1
ATOM 511 N N . ILE A 1 68 ? -3.153 4.230 5.463 1.00 90.69 68 ILE A N 1
ATOM 512 C CA . ILE A 1 68 ? -4.229 3.243 5.298 1.00 90.69 68 ILE A CA 1
ATOM 513 C C . ILE A 1 68 ? -4.102 2.054 6.263 1.00 90.69 68 ILE A C 1
ATOM 515 O O . ILE A 1 68 ? -5.111 1.438 6.607 1.00 90.69 68 ILE A O 1
ATOM 519 N N . VAL A 1 69 ? -2.897 1.740 6.753 1.00 91.00 69 VAL A N 1
ATOM 520 C CA . VAL A 1 69 ? -2.666 0.631 7.697 1.00 91.00 69 VAL A CA 1
ATOM 521 C C . VAL A 1 69 ? -3.360 0.837 9.051 1.00 91.00 69 VAL A C 1
ATOM 523 O O . VAL A 1 69 ? -4.119 -0.059 9.439 1.00 91.00 69 VAL A O 1
ATOM 526 N N . PRO A 1 70 ? -3.196 1.968 9.773 1.00 88.00 70 PRO A N 1
ATOM 527 C CA . PRO A 1 70 ? -3.926 2.188 11.024 1.00 88.00 70 PRO A CA 1
ATOM 528 C C . PRO A 1 70 ? -5.445 2.219 10.806 1.00 88.00 70 PRO A C 1
ATOM 530 O O . PRO A 1 70 ? -6.178 1.577 11.557 1.00 88.00 70 PRO A O 1
ATOM 533 N N . ILE A 1 71 ? -5.923 2.841 9.722 1.00 91.56 71 ILE A N 1
ATOM 534 C CA . ILE A 1 71 ? -7.349 2.840 9.352 1.00 91.56 71 ILE A CA 1
ATOM 535 C C . ILE A 1 71 ? -7.866 1.403 9.194 1.00 91.56 71 ILE A C 1
ATOM 537 O O . ILE A 1 71 ? -8.861 1.018 9.811 1.00 91.56 71 ILE A O 1
ATOM 541 N N . THR A 1 72 ? -7.162 0.587 8.409 1.00 93.06 72 THR A N 1
ATOM 542 C CA . THR A 1 72 ? -7.515 -0.818 8.161 1.00 93.06 72 THR A CA 1
ATOM 543 C C . THR A 1 72 ? -7.533 -1.613 9.459 1.00 93.06 72 THR A C 1
ATOM 545 O O . THR A 1 72 ? -8.483 -2.349 9.725 1.00 93.06 72 THR A O 1
ATOM 548 N N . ARG A 1 73 ? -6.520 -1.422 10.311 1.00 91.25 73 ARG A N 1
ATOM 549 C CA . ARG A 1 73 ? -6.453 -2.043 11.635 1.00 91.25 73 ARG A CA 1
ATOM 550 C C . ARG A 1 73 ? -7.701 -1.726 12.458 1.00 91.25 73 ARG A C 1
ATOM 552 O O . ARG A 1 73 ? -8.272 -2.639 13.052 1.00 91.25 73 ARG A O 1
ATOM 559 N N . ARG A 1 74 ? -8.144 -0.464 12.493 1.00 89.44 74 ARG A N 1
ATOM 560 C CA . ARG A 1 74 ? -9.350 -0.066 13.241 1.00 89.44 74 ARG A CA 1
ATOM 561 C C . ARG A 1 74 ? -10.623 -0.653 12.661 1.00 89.44 74 ARG A C 1
ATOM 563 O O . ARG A 1 74 ? -11.457 -1.124 13.428 1.00 89.44 74 ARG A O 1
ATOM 570 N N . LEU A 1 75 ? -10.756 -0.675 11.339 1.00 91.88 75 LEU A N 1
ATOM 571 C CA . LEU A 1 75 ? -11.894 -1.311 10.676 1.00 91.88 75 LEU A CA 1
ATOM 572 C C . LEU A 1 75 ? -11.978 -2.803 11.024 1.00 91.88 75 LEU A C 1
ATOM 574 O O . LEU A 1 75 ? -13.053 -3.294 11.361 1.00 91.88 75 LEU A O 1
ATOM 578 N N . MET A 1 76 ? -10.846 -3.510 11.020 1.00 92.75 76 MET A N 1
ATOM 579 C CA . MET A 1 76 ? -10.792 -4.921 11.414 1.00 92.75 76 MET A CA 1
ATOM 580 C C . MET A 1 76 ? -11.170 -5.142 12.876 1.00 92.75 76 MET A C 1
ATOM 582 O O . MET A 1 76 ? -11.897 -6.083 13.180 1.00 92.75 76 MET A O 1
ATOM 586 N N . LEU A 1 77 ? -10.682 -4.284 13.777 1.00 89.69 77 LEU A N 1
ATOM 587 C CA . LEU A 1 77 ? -11.049 -4.354 15.190 1.00 89.69 77 LEU A CA 1
ATOM 588 C C . LEU A 1 77 ? -12.561 -4.183 15.373 1.00 89.69 77 LEU A C 1
ATOM 590 O O . LEU A 1 77 ? -13.151 -4.925 16.144 1.00 89.69 77 LEU A O 1
ATOM 594 N N . LYS A 1 78 ? -13.199 -3.299 14.599 1.00 89.56 78 LYS A N 1
ATOM 595 C CA . LYS A 1 78 ? -14.657 -3.086 14.621 1.00 89.56 78 LYS A CA 1
ATOM 596 C C . LYS A 1 78 ? -15.470 -4.121 13.833 1.00 89.56 78 LYS A C 1
ATOM 598 O O . LYS A 1 78 ? -16.628 -3.877 13.501 1.00 89.56 78 LYS A O 1
ATOM 603 N N . GLY A 1 79 ? -14.866 -5.259 13.496 1.00 89.19 79 GLY A N 1
ATOM 604 C CA . GLY A 1 79 ? -15.567 -6.401 12.914 1.00 89.19 79 GLY A CA 1
ATOM 605 C C . GLY A 1 79 ? -15.611 -6.452 11.386 1.00 89.19 79 GLY A C 1
ATOM 606 O O . GLY A 1 79 ? -16.271 -7.342 10.845 1.00 89.19 79 GLY A O 1
ATOM 607 N N . VAL A 1 80 ? -14.907 -5.572 10.657 1.00 93.75 80 VAL A N 1
ATOM 608 C CA . VAL A 1 80 ? -14.768 -5.744 9.199 1.00 93.75 80 VAL A CA 1
ATOM 609 C C . VAL A 1 80 ? -14.003 -7.047 8.912 1.00 93.75 80 VAL A C 1
ATOM 611 O O . VAL A 1 80 ? -12.891 -7.223 9.419 1.00 93.75 80 VAL A O 1
ATOM 614 N N . PRO A 1 81 ? -14.543 -7.962 8.079 1.00 93.06 81 PRO A N 1
ATOM 615 C CA . PRO A 1 81 ? -13.869 -9.212 7.748 1.00 93.06 81 PRO A CA 1
ATOM 616 C C . PRO A 1 81 ? -12.492 -8.976 7.126 1.00 93.06 81 PRO A C 1
ATOM 618 O O . PRO A 1 81 ? -12.342 -8.125 6.250 1.00 93.06 81 PRO A O 1
ATOM 621 N N . LEU A 1 82 ? -11.507 -9.794 7.511 1.00 94.00 82 LEU A N 1
ATOM 622 C CA . LEU A 1 82 ? -10.126 -9.684 7.031 1.00 94.00 82 LEU A CA 1
ATOM 623 C C . LEU A 1 82 ? -10.009 -9.559 5.494 1.00 94.00 82 LEU A C 1
ATOM 625 O O . LEU A 1 82 ? -9.363 -8.613 5.053 1.00 94.00 82 LEU A O 1
ATOM 629 N N . PRO A 1 83 ? -10.639 -10.424 4.666 1.00 94.75 83 PRO A N 1
ATOM 630 C CA . PRO A 1 83 ? -10.637 -10.270 3.207 1.00 94.75 83 PRO A CA 1
ATOM 631 C C . PRO A 1 83 ? -11.013 -8.866 2.724 1.00 94.75 83 PRO A C 1
ATOM 633 O O . PRO A 1 83 ? -10.351 -8.308 1.854 1.00 94.75 83 PRO A O 1
ATOM 636 N N . ALA A 1 84 ? -12.067 -8.295 3.309 1.00 96.00 84 ALA A N 1
ATOM 637 C CA . ALA A 1 84 ? -12.614 -7.006 2.914 1.00 96.00 84 ALA A CA 1
ATOM 638 C C . ALA A 1 84 ? -11.721 -5.853 3.389 1.00 96.00 84 ALA A C 1
ATOM 640 O O . ALA A 1 84 ? -11.405 -4.954 2.612 1.00 96.00 84 ALA A O 1
ATOM 641 N N . ALA A 1 85 ? -11.227 -5.928 4.627 1.00 95.50 85 ALA A N 1
ATOM 642 C CA . ALA A 1 85 ? -10.287 -4.950 5.166 1.00 95.50 85 ALA A CA 1
ATOM 643 C C . ALA A 1 85 ? -8.983 -4.895 4.354 1.00 95.50 85 ALA A C 1
ATOM 645 O O . ALA A 1 85 ? -8.489 -3.814 4.044 1.00 95.50 85 ALA A O 1
ATOM 646 N N . MET A 1 86 ? -8.450 -6.049 3.945 1.00 95.69 86 MET A N 1
ATOM 647 C CA . MET A 1 86 ? -7.238 -6.094 3.129 1.00 95.69 86 MET A CA 1
ATOM 648 C C . MET A 1 86 ? -7.469 -5.558 1.718 1.00 95.69 86 MET A C 1
ATOM 650 O O . MET A 1 86 ? -6.630 -4.828 1.201 1.00 95.69 86 MET A O 1
ATOM 654 N N . ALA A 1 87 ? -8.617 -5.852 1.110 1.00 96.12 87 ALA A N 1
ATOM 655 C CA . ALA A 1 87 ? -8.959 -5.307 -0.199 1.00 96.12 87 ALA A CA 1
ATOM 656 C C . ALA A 1 87 ? -9.098 -3.770 -0.168 1.00 96.12 87 ALA A C 1
ATOM 658 O O . ALA A 1 87 ? -8.590 -3.083 -1.058 1.00 96.12 87 ALA A O 1
ATOM 659 N N . PHE A 1 88 ? -9.685 -3.223 0.902 1.00 95.75 88 PHE A N 1
ATOM 660 C CA . PHE A 1 88 ? -9.694 -1.785 1.189 1.00 95.75 88 PHE A CA 1
ATOM 661 C C . PHE A 1 88 ? -8.273 -1.213 1.313 1.00 95.75 88 PHE A C 1
ATOM 663 O O . PHE A 1 88 ? -7.943 -0.240 0.632 1.00 95.75 88 PHE A O 1
ATOM 670 N N . MET A 1 89 ? -7.422 -1.856 2.121 1.00 95.38 89 MET A N 1
ATOM 671 C CA . MET A 1 89 ? -6.042 -1.429 2.373 1.00 95.38 89 MET A CA 1
ATOM 672 C C . MET A 1 89 ? -5.212 -1.341 1.091 1.00 95.38 89 MET A C 1
ATOM 674 O O . MET A 1 89 ? -4.466 -0.386 0.903 1.00 95.38 89 MET A O 1
ATOM 678 N N . LEU A 1 90 ? -5.356 -2.333 0.209 1.00 95.44 90 LEU A N 1
ATOM 679 C CA . LEU A 1 90 ? -4.605 -2.417 -1.043 1.00 95.44 90 LEU A CA 1
ATOM 680 C C . LEU A 1 90 ? -5.126 -1.442 -2.099 1.00 95.44 90 LEU A C 1
ATOM 682 O O . LEU A 1 90 ? -4.350 -0.930 -2.898 1.00 95.44 90 LEU A O 1
ATOM 686 N N . THR A 1 91 ? -6.432 -1.173 -2.118 1.00 95.06 91 THR A N 1
ATOM 687 C CA . THR A 1 91 ? -7.029 -0.316 -3.152 1.00 95.06 91 THR A CA 1
ATOM 688 C C . THR A 1 91 ? -6.766 1.169 -2.899 1.00 95.06 91 THR A C 1
ATOM 690 O O . THR A 1 91 ? -6.514 1.913 -3.850 1.00 95.06 91 THR A O 1
ATOM 693 N N . GLY A 1 92 ? -6.792 1.597 -1.632 1.00 92.25 92 GLY A N 1
ATOM 694 C CA . GLY A 1 92 ? -6.651 3.003 -1.235 1.00 92.25 92 GLY A CA 1
ATOM 695 C C . GLY A 1 92 ? -5.475 3.747 -1.875 1.00 92.25 92 GLY A C 1
ATOM 696 O O . GLY A 1 92 ? -5.701 4.722 -2.595 1.00 92.25 92 GLY A O 1
ATOM 697 N N . PRO A 1 93 ? -4.226 3.286 -1.702 1.00 91.62 93 PRO A N 1
ATOM 698 C CA . PRO A 1 93 ? -3.069 4.020 -2.201 1.00 91.62 93 PRO A CA 1
ATOM 699 C C . PRO A 1 93 ? -2.901 3.978 -3.728 1.00 91.62 93 PRO A C 1
ATOM 701 O O . PRO A 1 93 ? -2.112 4.764 -4.253 1.00 91.62 93 PRO A O 1
ATOM 704 N N . ILE A 1 94 ? -3.622 3.105 -4.448 1.00 93.44 94 ILE A N 1
ATOM 705 C CA . ILE A 1 94 ? -3.463 2.912 -5.902 1.00 93.44 94 ILE A CA 1
ATOM 706 C C . ILE A 1 94 ? -4.527 3.660 -6.712 1.00 93.44 94 ILE A C 1
ATOM 708 O O . ILE A 1 94 ? -4.210 4.210 -7.766 1.00 93.44 94 ILE A O 1
ATOM 712 N N . ILE A 1 95 ? -5.784 3.671 -6.246 1.00 93.81 95 ILE A N 1
ATOM 713 C CA . ILE A 1 95 ? -6.938 4.202 -7.007 1.00 93.81 95 ILE A CA 1
ATOM 714 C C . ILE A 1 95 ? -7.381 5.59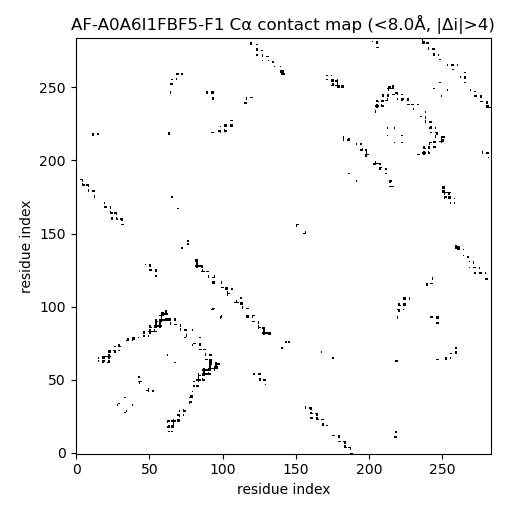4 -6.510 1.00 93.81 95 ILE A C 1
ATOM 716 O O . ILE A 1 95 ? -8.326 6.175 -7.028 1.00 93.81 95 ILE A O 1
ATOM 720 N N . ASN A 1 96 ? -6.669 6.191 -5.554 1.00 89.31 96 ASN A N 1
ATOM 721 C CA . ASN A 1 96 ? -6.958 7.547 -5.080 1.00 89.31 96 ASN A CA 1
ATOM 722 C C . ASN A 1 96 ? -6.999 8.570 -6.248 1.00 89.31 96 ASN A C 1
ATOM 724 O O . ASN A 1 96 ? -6.103 8.551 -7.102 1.00 89.31 96 ASN A O 1
ATOM 728 N N . PRO A 1 97 ? -7.967 9.513 -6.266 1.00 89.62 97 PRO A N 1
ATOM 729 C CA . PRO A 1 97 ? -8.051 10.592 -7.255 1.00 89.62 97 PRO A CA 1
ATOM 730 C C . PRO A 1 97 ? -6.725 11.293 -7.571 1.00 89.62 97 PRO A C 1
ATOM 732 O O . PRO A 1 97 ? -6.437 11.582 -8.734 1.00 89.62 97 PRO A O 1
ATOM 735 N N . ILE A 1 98 ? -5.890 11.536 -6.559 1.00 90.44 98 ILE A N 1
ATOM 736 C CA . ILE A 1 98 ? -4.599 12.215 -6.719 1.00 90.44 98 ILE A CA 1
ATOM 737 C C . ILE A 1 98 ? -3.618 11.341 -7.522 1.00 90.44 98 ILE A C 1
ATOM 739 O O . ILE A 1 98 ? -2.908 11.831 -8.400 1.00 90.44 98 ILE A O 1
ATOM 743 N N . VAL A 1 99 ? -3.617 10.034 -7.261 1.00 92.94 99 VAL A N 1
ATOM 744 C CA . VAL A 1 99 ? -2.746 9.041 -7.909 1.00 92.94 99 VAL A CA 1
ATOM 745 C C . VAL A 1 99 ? -3.192 8.771 -9.343 1.00 92.94 99 VAL A C 1
ATOM 747 O O . VAL A 1 99 ? -2.370 8.679 -10.258 1.00 92.94 99 VAL A O 1
ATOM 750 N N . LEU A 1 100 ? -4.502 8.692 -9.577 1.00 94.88 100 LEU A N 1
ATOM 751 C CA . LEU A 1 100 ? -5.043 8.565 -10.929 1.00 94.88 100 LEU A CA 1
ATOM 752 C C . LEU A 1 100 ? -4.765 9.824 -11.759 1.00 94.88 100 LEU A C 1
ATOM 754 O O . LEU A 1 100 ? -4.372 9.713 -12.920 1.00 94.88 100 LEU A O 1
ATOM 758 N N . SER A 1 101 ? -4.865 11.008 -11.148 1.00 94.44 101 SER A N 1
ATOM 759 C CA . SER A 1 101 ? -4.516 12.276 -11.798 1.00 94.44 101 SER A CA 1
ATOM 760 C C . SER A 1 101 ? -3.025 12.354 -12.139 1.00 94.44 101 SER A C 1
ATOM 762 O O . SER A 1 101 ? -2.672 12.741 -13.253 1.00 94.44 101 SER A O 1
ATOM 764 N N . SER A 1 102 ? -2.132 11.928 -11.235 1.00 94.00 102 SER A N 1
ATOM 765 C CA . SER A 1 102 ? -0.695 11.887 -11.538 1.00 94.00 102 SER A CA 1
ATOM 766 C C . SER A 1 102 ? -0.373 10.869 -12.632 1.00 94.00 102 SER A C 1
ATOM 768 O O . SER A 1 102 ? 0.453 11.149 -13.495 1.00 94.00 102 SER A O 1
ATOM 770 N N . THR A 1 103 ? -1.075 9.732 -12.662 1.00 95.94 103 THR A N 1
ATOM 771 C CA . THR A 1 103 ? -0.961 8.732 -13.736 1.00 95.94 103 THR A CA 1
ATOM 772 C C . THR A 1 103 ? -1.366 9.319 -15.081 1.00 95.94 103 THR A C 1
ATOM 774 O O . THR A 1 103 ? -0.641 9.157 -16.059 1.00 95.94 103 THR A O 1
ATOM 777 N N . TYR A 1 104 ? -2.483 10.046 -15.133 1.00 97.12 104 TYR A N 1
ATOM 778 C CA . TYR A 1 104 ? -2.947 10.704 -16.350 1.00 97.12 104 TYR A CA 1
ATOM 779 C C . TYR A 1 104 ? -1.888 11.659 -16.915 1.00 97.12 104 TYR A C 1
ATOM 781 O O . TYR A 1 104 ? -1.503 11.536 -18.078 1.00 97.12 104 TYR A O 1
ATOM 789 N N . ILE A 1 105 ? -1.366 12.556 -16.073 1.00 96.19 105 ILE A N 1
ATOM 790 C CA . ILE A 1 105 ? -0.376 13.565 -16.472 1.00 96.19 105 ILE A CA 1
ATOM 791 C C . ILE A 1 105 ? 0.950 12.900 -16.853 1.00 96.19 105 ILE A C 1
ATOM 793 O O . ILE A 1 105 ? 1.483 13.161 -17.932 1.00 96.19 105 ILE A O 1
ATOM 797 N N . ALA A 1 106 ? 1.464 12.002 -16.006 1.00 95.00 106 ALA A N 1
ATOM 798 C CA . ALA A 1 106 ? 2.735 11.325 -16.238 1.00 95.00 106 ALA A CA 1
ATOM 799 C C . ALA A 1 106 ? 2.715 10.547 -17.554 1.00 95.00 106 ALA A C 1
ATOM 801 O O . ALA A 1 106 ? 3.677 10.605 -18.312 1.00 95.00 106 ALA A O 1
ATOM 802 N N . PHE A 1 107 ? 1.604 9.882 -17.884 1.00 95.44 107 PHE A N 1
ATOM 803 C CA . PHE A 1 107 ? 1.475 9.094 -19.107 1.00 95.44 107 PHE A CA 1
ATOM 804 C C . PHE A 1 107 ? 1.024 9.899 -20.338 1.00 95.44 107 PHE A C 1
ATOM 806 O O . PHE A 1 107 ? 0.598 9.310 -21.330 1.00 95.44 107 PHE A O 1
ATOM 813 N N . GLY A 1 108 ? 1.195 11.225 -20.330 1.00 93.44 108 GLY A N 1
ATOM 814 C CA . GLY A 1 108 ? 0.925 12.078 -21.490 1.00 93.44 108 GLY A CA 1
ATOM 815 C C . GLY A 1 108 ? -0.567 12.234 -21.779 1.00 93.44 108 GLY A C 1
ATOM 816 O O . GLY A 1 108 ? -0.975 12.149 -22.932 1.00 93.44 108 GLY A O 1
ATOM 817 N N . ASN A 1 109 ? -1.378 12.431 -20.735 1.00 94.38 109 ASN A N 1
ATOM 818 C CA . ASN A 1 109 ? -2.837 12.562 -20.807 1.00 94.38 109 ASN A CA 1
ATOM 819 C C . ASN A 1 109 ? -3.541 11.300 -21.345 1.00 94.38 109 ASN A C 1
ATOM 821 O O . ASN A 1 109 ? -4.557 11.367 -22.036 1.00 94.38 109 ASN A O 1
ATOM 825 N N . SER A 1 110 ? -2.995 10.123 -21.024 1.00 92.50 110 SER A N 1
ATOM 826 C CA . SER A 1 110 ? -3.534 8.836 -21.468 1.00 92.50 110 SER A CA 1
ATOM 827 C C . SER A 1 110 ? -4.531 8.261 -20.463 1.00 92.50 110 SER A C 1
ATOM 829 O O . SER A 1 110 ? -4.151 7.664 -19.453 1.00 92.50 110 SER A O 1
ATOM 831 N N . TRP A 1 111 ? -5.826 8.364 -20.775 1.00 95.50 111 TRP A N 1
ATOM 832 C CA . TRP A 1 111 ? -6.888 7.687 -20.015 1.00 95.50 111 TRP A CA 1
ATOM 833 C C . TRP A 1 111 ? -6.748 6.161 -20.028 1.00 95.50 111 TRP A C 1
ATOM 835 O O . TRP A 1 111 ? -7.136 5.505 -19.064 1.00 95.50 111 TRP A O 1
ATOM 845 N N . LYS A 1 112 ? -6.132 5.594 -21.074 1.00 95.25 112 LYS A N 1
ATOM 846 C CA . LYS A 1 112 ? -5.857 4.155 -21.179 1.00 95.25 112 LYS A CA 1
ATOM 847 C C . LYS A 1 112 ? -5.056 3.656 -19.970 1.00 95.25 112 LYS A C 1
ATOM 849 O O . LYS A 1 112 ? -5.463 2.694 -19.326 1.00 95.25 112 LYS A O 1
ATOM 854 N N . MET A 1 113 ? -3.971 4.346 -19.606 1.00 94.69 113 MET A N 1
ATOM 855 C CA . MET A 1 113 ? -3.146 3.942 -18.458 1.00 94.69 113 MET A CA 1
ATOM 856 C C . MET A 1 113 ? -3.835 4.162 -17.115 1.00 94.69 113 MET A C 1
ATOM 858 O O . MET A 1 113 ? -3.644 3.364 -16.200 1.00 94.69 113 MET A O 1
ATOM 862 N N . VAL A 1 114 ? -4.669 5.197 -16.999 1.00 96.56 114 VAL A N 1
ATOM 863 C CA . VAL A 1 114 ? -5.487 5.425 -15.799 1.00 96.56 114 VAL A CA 1
ATOM 864 C C . VAL A 1 114 ? -6.450 4.258 -15.583 1.00 96.56 114 VAL A C 1
ATOM 866 O O . VAL A 1 114 ? -6.493 3.694 -14.490 1.00 96.56 114 VAL A O 1
ATOM 869 N N . PHE A 1 115 ? -7.180 3.855 -16.628 1.00 96.44 115 PHE A N 1
ATOM 870 C CA . PHE A 1 115 ? -8.124 2.743 -16.542 1.00 96.44 115 PHE A CA 1
ATOM 871 C C . PHE A 1 115 ? -7.433 1.401 -16.323 1.00 96.44 115 PHE A C 1
ATOM 873 O O . PHE A 1 115 ? -7.939 0.604 -15.538 1.00 96.44 115 PHE A O 1
ATOM 880 N N . TYR A 1 116 ? -6.267 1.158 -16.928 1.00 96.00 116 TYR A N 1
ATOM 881 C CA . TYR A 1 116 ? -5.500 -0.049 -16.623 1.00 96.00 116 TYR A CA 1
ATOM 882 C C . TYR A 1 116 ? -4.997 -0.068 -15.184 1.00 96.00 116 TYR A C 1
ATOM 884 O O . TYR A 1 116 ? -5.196 -1.070 -14.499 1.00 96.00 116 TYR A O 1
ATOM 892 N N . ARG A 1 117 ? -4.420 1.033 -14.685 1.00 95.88 117 ARG A N 1
ATOM 893 C CA . ARG A 1 117 ? -3.959 1.110 -13.293 1.00 95.88 117 ARG A CA 1
ATOM 894 C C . ARG A 1 117 ? -5.116 0.878 -12.322 1.00 95.88 117 ARG A C 1
ATOM 896 O O . ARG A 1 117 ? -4.997 0.031 -11.445 1.00 95.88 117 ARG A O 1
ATOM 903 N N . ALA A 1 118 ? -6.240 1.572 -12.504 1.00 96.31 118 ALA A N 1
ATOM 904 C CA . ALA A 1 118 ? -7.411 1.433 -11.640 1.00 96.31 118 ALA A CA 1
ATOM 905 C C . ALA A 1 118 ? -8.056 0.040 -11.748 1.00 96.31 118 ALA A C 1
ATOM 907 O O . ALA A 1 118 ? -8.287 -0.622 -10.738 1.00 96.31 118 ALA A O 1
ATOM 908 N N . GLY A 1 119 ? -8.320 -0.430 -12.968 1.00 96.12 119 GLY A N 1
ATOM 909 C CA . GLY A 1 119 ? -8.993 -1.703 -13.213 1.00 96.12 119 GLY A CA 1
ATOM 910 C C . GLY A 1 119 ? -8.193 -2.892 -12.692 1.00 96.12 119 GLY A C 1
ATOM 911 O O . GLY A 1 119 ? -8.721 -3.705 -11.934 1.00 96.12 119 GLY A O 1
ATOM 912 N N . LEU A 1 120 ? -6.903 -2.968 -13.027 1.00 96.62 120 LEU A N 1
ATOM 913 C CA . LEU A 1 120 ? -6.046 -4.065 -12.578 1.00 96.62 120 LEU A CA 1
ATOM 914 C C . LEU A 1 120 ? -5.796 -4.008 -11.072 1.00 96.62 120 LEU A C 1
ATOM 916 O O . LEU A 1 120 ? -5.775 -5.059 -10.436 1.00 96.62 120 LEU A O 1
ATOM 920 N N . ALA A 1 121 ? -5.662 -2.818 -10.478 1.00 96.06 121 ALA A N 1
ATOM 921 C CA . ALA A 1 121 ? -5.543 -2.684 -9.029 1.00 96.06 121 ALA A CA 1
ATOM 922 C C . ALA A 1 121 ? -6.795 -3.186 -8.300 1.00 96.06 121 ALA A C 1
ATOM 924 O O . ALA A 1 121 ? -6.674 -3.902 -7.307 1.00 96.06 121 ALA A O 1
ATOM 925 N N . LEU A 1 122 ? -7.986 -2.871 -8.819 1.00 96.50 122 LEU A N 1
ATOM 926 C CA . LEU A 1 122 ? -9.259 -3.317 -8.255 1.00 96.50 122 LEU A CA 1
ATOM 927 C C . LEU A 1 122 ? -9.435 -4.835 -8.395 1.00 96.50 122 LEU A C 1
ATOM 929 O O . LEU A 1 122 ? -9.797 -5.506 -7.432 1.00 96.50 122 LEU A O 1
ATOM 933 N N . VAL A 1 123 ? -9.121 -5.397 -9.565 1.00 96.56 123 VAL A N 1
ATOM 934 C CA . VAL A 1 123 ? -9.136 -6.853 -9.781 1.00 96.56 123 VAL A CA 1
ATOM 935 C C . VAL A 1 123 ? -8.141 -7.544 -8.846 1.00 96.56 123 VAL A C 1
ATOM 937 O O . VAL A 1 123 ? -8.503 -8.494 -8.153 1.00 96.56 123 VAL A O 1
ATOM 940 N N . THR A 1 124 ? -6.913 -7.033 -8.765 1.00 97.12 124 THR A N 1
ATOM 941 C CA . THR A 1 124 ? -5.858 -7.579 -7.902 1.00 97.12 124 THR A CA 1
ATOM 942 C C . THR A 1 124 ? -6.273 -7.535 -6.434 1.00 97.12 124 THR A C 1
ATOM 944 O O . THR A 1 124 ? -6.162 -8.549 -5.749 1.00 97.12 124 THR A O 1
ATOM 947 N N . SER A 1 125 ? -6.798 -6.411 -5.935 1.00 96.62 125 SER A N 1
ATOM 948 C CA . SER A 1 125 ? -7.192 -6.286 -4.527 1.00 96.62 125 SER A CA 1
ATOM 949 C C . SER A 1 125 ? -8.341 -7.225 -4.156 1.00 96.62 125 SER A C 1
ATOM 951 O O . SER A 1 125 ? -8.313 -7.826 -3.079 1.00 96.62 125 SER A O 1
ATOM 953 N N . ILE A 1 126 ? -9.303 -7.429 -5.064 1.00 96.50 126 ILE A N 1
ATOM 954 C CA . ILE A 1 126 ? -10.394 -8.394 -4.884 1.00 96.50 126 ILE A CA 1
ATOM 955 C C . ILE A 1 126 ? -9.848 -9.824 -4.838 1.00 96.50 126 ILE A C 1
ATOM 957 O O . ILE A 1 126 ? -10.186 -10.573 -3.919 1.00 96.50 126 ILE A O 1
ATOM 961 N N . ILE A 1 127 ? -8.988 -10.204 -5.790 1.00 96.88 127 ILE A N 1
ATOM 962 C CA . ILE A 1 127 ? -8.392 -11.546 -5.831 1.00 96.88 127 ILE A CA 1
ATOM 963 C C . ILE A 1 127 ? -7.582 -11.799 -4.557 1.00 96.88 127 ILE A C 1
ATOM 965 O O . ILE A 1 127 ? -7.803 -12.812 -3.894 1.00 96.88 127 ILE A O 1
ATOM 969 N N . VAL A 1 128 ? -6.707 -10.868 -4.163 1.00 96.81 128 VAL A N 1
ATOM 970 C CA . VAL A 1 128 ? -5.907 -10.980 -2.934 1.00 96.81 128 VAL A CA 1
ATOM 971 C C . VAL A 1 128 ? -6.816 -11.118 -1.710 1.00 96.81 128 VAL A C 1
ATOM 973 O O . VAL A 1 128 ? -6.617 -12.032 -0.908 1.00 96.81 128 VAL A O 1
ATOM 976 N N . GLY A 1 129 ? -7.848 -10.276 -1.583 1.00 94.75 129 GLY A N 1
ATOM 977 C CA . GLY A 1 129 ? -8.823 -10.354 -0.493 1.00 94.75 129 GLY A CA 1
ATOM 978 C C . GLY A 1 129 ? -9.488 -11.731 -0.403 1.00 94.75 129 GLY A C 1
ATOM 979 O O . GLY A 1 129 ? -9.499 -12.352 0.662 1.00 94.75 129 GLY A O 1
ATOM 980 N N . ILE A 1 130 ? -9.976 -12.255 -1.530 1.00 94.88 130 ILE A N 1
ATOM 981 C CA . ILE A 1 130 ? -10.610 -13.578 -1.602 1.00 94.88 130 ILE A CA 1
ATOM 982 C C . ILE A 1 130 ? -9.612 -14.693 -1.267 1.00 94.88 130 ILE A C 1
ATOM 984 O O . ILE A 1 130 ? -9.948 -15.586 -0.490 1.00 94.88 130 ILE A O 1
ATOM 988 N N . LEU A 1 131 ? -8.389 -14.648 -1.803 1.00 95.44 131 LEU A N 1
ATOM 989 C CA . LEU A 1 131 ? -7.358 -15.655 -1.536 1.00 95.44 131 LEU A CA 1
ATOM 990 C C . LEU A 1 131 ? -6.994 -15.705 -0.048 1.00 95.44 131 LEU A C 1
ATOM 992 O O . LEU A 1 131 ? -6.877 -16.791 0.523 1.00 95.44 131 LEU A O 1
ATOM 996 N N . LEU A 1 132 ? -6.901 -14.554 0.622 1.00 92.94 132 LEU A N 1
ATOM 997 C CA . LEU A 1 132 ? -6.578 -14.487 2.051 1.00 92.94 132 LEU A CA 1
ATOM 998 C C . LEU A 1 132 ? -7.572 -15.244 2.935 1.00 92.94 132 LEU A C 1
ATOM 1000 O O . LEU A 1 132 ? -7.156 -15.793 3.956 1.00 92.94 132 LEU A O 1
ATOM 1004 N N . LYS A 1 133 ? -8.841 -15.360 2.522 1.00 90.44 133 LYS A N 1
ATOM 1005 C CA . LYS A 1 133 ? -9.837 -16.194 3.216 1.00 90.44 133 LYS A CA 1
ATOM 1006 C C . LYS A 1 133 ? -9.365 -17.644 3.380 1.00 90.44 133 LYS A C 1
ATOM 1008 O O . LYS A 1 133 ? -9.677 -18.278 4.384 1.00 90.44 133 LYS A O 1
ATOM 1013 N N . PHE A 1 134 ? -8.643 -18.180 2.399 1.00 89.12 134 PHE A N 1
ATOM 1014 C CA . PHE A 1 134 ? -8.200 -19.575 2.400 1.00 89.12 134 PHE A CA 1
ATOM 1015 C C . PHE A 1 134 ? -6.876 -19.772 3.150 1.00 89.12 134 PHE A C 1
ATOM 1017 O O . PHE A 1 134 ? -6.685 -20.797 3.806 1.00 89.12 134 PHE A O 1
ATOM 1024 N N . PHE A 1 135 ? -5.975 -18.786 3.096 1.00 87.06 135 PHE A N 1
ATOM 1025 C CA . PHE A 1 135 ? -4.620 -18.895 3.655 1.00 87.06 135 PHE A CA 1
ATOM 1026 C C . PHE A 1 135 ? -4.477 -18.386 5.100 1.00 87.06 135 PHE A C 1
ATOM 1028 O O . PHE A 1 135 ? -3.462 -18.672 5.760 1.00 87.06 135 PHE A O 1
ATOM 1035 N N . VAL A 1 136 ? -5.470 -17.645 5.605 1.00 86.12 136 VAL A N 1
ATOM 1036 C CA . VAL A 1 136 ? -5.445 -17.008 6.929 1.00 86.12 136 VAL A CA 1
ATOM 1037 C C . VAL A 1 136 ? -6.710 -17.367 7.705 1.00 86.12 136 VAL A C 1
ATOM 1039 O O . VAL A 1 136 ? -7.790 -16.854 7.436 1.00 86.12 136 VAL A O 1
ATOM 1042 N N . LYS A 1 137 ? -6.559 -18.272 8.677 1.00 77.00 137 LYS A N 1
ATOM 1043 C CA . LYS A 1 137 ? -7.658 -18.766 9.527 1.00 77.00 137 LYS A CA 1
ATOM 1044 C C . LYS A 1 137 ? -7.733 -18.079 10.893 1.00 77.00 137 LYS A C 1
ATOM 1046 O O . LYS A 1 137 ? -8.780 -18.090 11.522 1.00 77.00 137 LYS A O 1
ATOM 1051 N N . GLU A 1 138 ? -6.631 -17.486 11.342 1.00 79.00 138 GLU A N 1
ATOM 1052 C CA . GLU A 1 138 ? -6.526 -16.817 12.641 1.00 79.00 138 GLU A CA 1
ATOM 1053 C C . GLU A 1 138 ? -6.454 -15.300 12.485 1.00 79.00 138 GLU A C 1
ATOM 1055 O O . GLU A 1 138 ? -6.053 -14.794 11.435 1.00 79.00 138 GLU A O 1
ATOM 1060 N N . SER A 1 139 ? -6.769 -14.572 13.561 1.00 82.00 139 SER A N 1
ATOM 1061 C CA . SER A 1 139 ? -6.586 -13.120 13.596 1.00 82.00 139 SER A CA 1
ATOM 1062 C C . SER A 1 139 ? -5.114 -12.752 13.340 1.00 82.00 139 SER A C 1
ATOM 1064 O O . SER A 1 139 ? -4.224 -13.191 14.090 1.00 82.00 139 SER A O 1
ATOM 1066 N N . PRO A 1 140 ? -4.830 -11.947 12.297 1.00 86.31 140 PRO A N 1
ATOM 1067 C CA . PRO A 1 140 ? -3.464 -11.593 11.933 1.00 86.31 140 PRO A CA 1
ATOM 1068 C C . PRO A 1 140 ? -2.914 -10.399 12.717 1.00 86.31 140 PRO A C 1
ATOM 1070 O O . PRO A 1 140 ? -1.734 -10.084 12.573 1.00 86.31 140 PRO A O 1
ATOM 1073 N N . LEU A 1 141 ? -3.731 -9.730 13.536 1.00 88.25 141 LEU A N 1
ATOM 1074 C CA . LEU A 1 141 ? -3.318 -8.574 14.335 1.00 88.25 141 LEU A CA 1
ATOM 1075 C C . LEU A 1 141 ? -2.419 -9.001 15.507 1.00 88.25 141 LEU A C 1
ATOM 1077 O O . LEU A 1 141 ? -2.650 -10.041 16.125 1.00 88.25 141 LEU A O 1
ATOM 1081 N N . LYS A 1 142 ? -1.396 -8.193 15.823 1.00 83.00 142 LYS A N 1
ATOM 1082 C CA . LYS A 1 142 ? -0.525 -8.413 16.996 1.00 83.00 142 LYS A CA 1
ATOM 1083 C C . LYS A 1 142 ? -1.237 -8.102 18.316 1.00 83.00 142 LYS A C 1
ATOM 1085 O O . LYS A 1 142 ? -1.184 -8.916 19.226 1.00 83.00 142 LYS A O 1
ATOM 1090 N N . ASN A 1 143 ? -1.943 -6.969 18.373 1.00 73.88 143 ASN A N 1
ATOM 1091 C CA . ASN A 1 143 ? -2.741 -6.543 19.525 1.00 73.88 143 ASN A CA 1
ATOM 1092 C C . ASN A 1 143 ? -4.200 -6.390 19.084 1.00 73.88 143 ASN A C 1
ATOM 1094 O O . ASN A 1 143 ? -4.505 -5.491 18.294 1.00 73.88 143 ASN A O 1
ATOM 1098 N N . SER A 1 144 ? -5.076 -7.271 19.567 1.00 66.12 144 SER A N 1
ATOM 1099 C CA . SER A 1 144 ? -6.502 -7.322 19.211 1.00 66.12 144 SER A CA 1
ATOM 1100 C C . SER A 1 144 ? -7.432 -6.716 20.265 1.00 66.12 144 SER A C 1
ATOM 1102 O O . SER A 1 144 ? -8.645 -6.816 20.125 1.00 66.12 144 SER A O 1
ATOM 1104 N N . THR A 1 145 ? -6.897 -6.117 21.329 1.00 61.88 145 THR A N 1
ATOM 1105 C CA . THR A 1 145 ? -7.711 -5.500 22.377 1.00 61.88 145 THR A CA 1
ATOM 1106 C C . THR A 1 145 ? -8.293 -4.173 21.893 1.00 61.88 145 THR A C 1
ATOM 1108 O O . THR A 1 145 ? -7.570 -3.230 21.562 1.00 61.88 145 THR A O 1
ATOM 1111 N N . LEU A 1 146 ? -9.622 -4.115 21.838 1.00 64.62 146 LEU A N 1
ATOM 1112 C CA . LEU A 1 146 ? -10.381 -2.873 21.817 1.00 64.62 146 LEU A CA 1
ATOM 1113 C C . LEU A 1 146 ? -10.593 -2.445 23.267 1.00 64.62 146 LEU A C 1
ATOM 1115 O O . LEU A 1 146 ? -11.330 -3.094 24.004 1.00 64.62 146 LEU A O 1
ATOM 1119 N N . GLU A 1 147 ? -9.940 -1.368 23.692 1.00 61.84 147 GLU A N 1
ATOM 1120 C CA . GLU A 1 147 ? -10.346 -0.701 24.926 1.00 61.84 147 GLU A CA 1
ATOM 1121 C C . GLU A 1 147 ? -11.651 0.050 24.651 1.00 61.84 147 GLU A C 1
ATOM 1123 O O . GLU A 1 147 ? -11.678 1.058 23.939 1.00 61.84 147 GLU A O 1
ATOM 1128 N N . HIS A 1 148 ? -12.755 -0.472 25.183 1.00 62.34 148 HIS A N 1
ATOM 1129 C CA . HIS A 1 148 ? -14.030 0.234 25.191 1.00 62.34 148 HIS A CA 1
ATOM 1130 C C . HIS A 1 148 ? -14.004 1.285 26.296 1.00 62.34 148 HIS A C 1
ATOM 1132 O O . HIS A 1 148 ? -14.272 0.999 27.460 1.00 62.34 148 HIS A O 1
ATOM 1138 N N . ILE A 1 149 ? -13.662 2.514 25.920 1.00 65.31 149 ILE A N 1
ATOM 1139 C CA . ILE A 1 149 ? -13.754 3.667 26.811 1.00 65.31 149 ILE A CA 1
ATOM 1140 C C . ILE A 1 149 ? -15.133 4.300 26.609 1.00 65.31 149 ILE A C 1
ATOM 1142 O O . ILE A 1 149 ? -15.493 4.703 25.501 1.00 65.31 149 ILE A O 1
ATOM 1146 N N . HIS A 1 150 ? -15.924 4.365 27.680 1.00 69.56 150 HIS A N 1
ATOM 1147 C CA . HIS A 1 150 ? -17.201 5.070 27.672 1.00 69.56 150 HIS A CA 1
ATOM 1148 C C . HIS A 1 150 ? -16.955 6.576 27.784 1.00 69.56 150 HIS A C 1
ATOM 1150 O O . HIS A 1 150 ? -16.416 7.054 28.776 1.00 69.56 150 HIS A O 1
ATOM 1156 N N . TYR A 1 151 ? -17.368 7.318 26.758 1.00 73.69 151 TYR A N 1
ATOM 1157 C CA . TYR A 1 151 ? -17.310 8.777 26.738 1.00 73.69 151 TYR A CA 1
ATOM 1158 C C . TYR A 1 151 ? -18.709 9.347 26.962 1.00 73.69 151 TYR A C 1
ATOM 1160 O O . TYR A 1 151 ? -19.628 9.057 26.187 1.00 73.69 151 TYR A O 1
ATOM 1168 N N . HIS A 1 152 ? -18.866 10.171 27.995 1.00 74.56 152 HIS A N 1
ATOM 1169 C CA . HIS A 1 152 ? -20.155 10.731 28.395 1.00 74.56 152 HIS A CA 1
ATOM 1170 C C . HIS A 1 152 ? -20.407 12.109 27.769 1.00 74.56 152 HIS A C 1
ATOM 1172 O O . HIS A 1 152 ? -21.560 12.487 27.564 1.00 74.56 152 HIS A O 1
ATOM 1178 N N . SER A 1 153 ? -19.348 12.832 27.391 1.00 86.88 153 SER A N 1
ATOM 1179 C CA . SER A 1 153 ? -19.436 14.153 26.757 1.00 86.88 153 SER A CA 1
ATOM 1180 C C . SER A 1 153 ? -18.783 14.204 25.373 1.00 86.88 153 SER A C 1
ATOM 1182 O O . SER A 1 153 ? -17.807 13.512 25.085 1.00 86.88 153 SER A O 1
ATOM 1184 N N . PHE A 1 154 ? -19.284 15.089 24.505 1.00 87.12 154 PHE A N 1
ATOM 1185 C CA . PHE A 1 154 ? -18.669 15.366 23.202 1.00 87.12 154 PHE A CA 1
ATOM 1186 C C . PHE A 1 154 ? -17.225 15.875 23.337 1.00 87.12 154 PHE A C 1
ATOM 1188 O O . PHE A 1 154 ? -16.369 15.521 22.529 1.00 87.12 154 PHE A O 1
ATOM 1195 N N . LYS A 1 155 ? -16.925 16.640 24.398 1.00 90.44 155 LYS A N 1
ATOM 1196 C CA . LYS A 1 155 ? -15.562 17.115 24.676 1.00 90.44 155 LYS A CA 1
ATOM 1197 C C . LYS A 1 155 ? -14.616 15.956 24.996 1.00 90.44 155 LYS A C 1
ATOM 1199 O O . LYS A 1 155 ? -13.504 15.929 24.486 1.00 90.44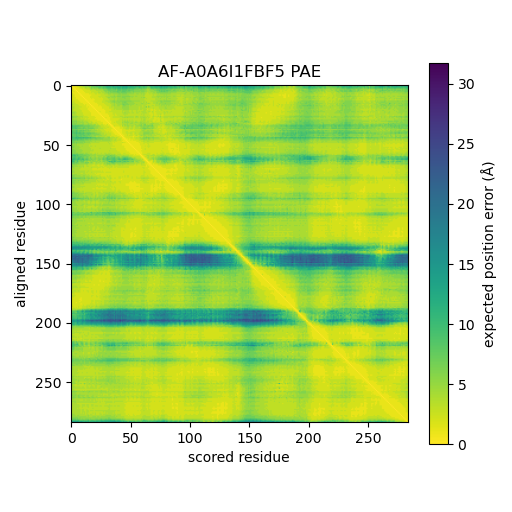 155 LYS A O 1
ATOM 1204 N N . GLU A 1 156 ? -15.080 14.984 25.779 1.00 87.81 156 GLU A N 1
ATOM 1205 C CA . GLU A 1 156 ? -14.306 13.780 26.109 1.00 87.81 156 GLU A CA 1
ATOM 1206 C C . GLU A 1 156 ? -14.092 12.895 24.876 1.00 87.81 156 GLU A C 1
ATOM 1208 O O . GLU A 1 156 ? -13.019 12.322 24.717 1.00 87.81 156 GLU A O 1
ATOM 1213 N N . LYS A 1 157 ? -15.071 12.830 23.961 1.00 87.69 157 LYS A N 1
ATOM 1214 C CA . LYS A 1 157 ? -14.911 12.137 22.673 1.00 87.69 157 LYS A CA 1
ATOM 1215 C C . LYS A 1 157 ? -13.822 12.772 21.812 1.00 87.69 157 LYS A C 1
ATOM 1217 O O . LYS A 1 157 ? -13.005 12.049 21.251 1.00 87.69 157 LYS A O 1
ATOM 1222 N N . ILE A 1 158 ? -13.795 14.103 21.705 1.00 91.62 158 ILE A N 1
ATOM 1223 C CA . ILE A 1 158 ? -12.743 14.805 20.953 1.00 91.62 158 ILE A CA 1
ATOM 1224 C C . ILE A 1 158 ? -11.376 14.601 21.613 1.00 91.62 158 ILE A C 1
ATOM 1226 O O . ILE A 1 158 ? -10.413 14.293 20.916 1.00 91.62 158 ILE A O 1
ATOM 1230 N N . ASP A 1 159 ? -11.290 14.737 22.936 1.00 90.38 159 ASP A N 1
ATOM 1231 C CA . ASP A 1 159 ? -10.035 14.544 23.670 1.00 90.38 159 ASP A CA 1
ATOM 1232 C C . ASP A 1 159 ? -9.503 13.113 23.513 1.00 90.38 159 ASP A C 1
ATOM 1234 O O . ASP A 1 159 ? -8.349 12.905 23.134 1.00 90.38 159 ASP A O 1
ATOM 1238 N N . GLY A 1 160 ? -10.382 12.119 23.666 1.00 87.56 160 GLY A N 1
ATOM 1239 C CA . GLY A 1 160 ? -10.067 10.724 23.387 1.00 87.56 160 GLY A CA 1
ATOM 1240 C C . GLY A 1 160 ? -9.589 10.514 21.951 1.00 87.56 160 GLY A C 1
ATOM 1241 O O . GLY A 1 160 ? -8.627 9.782 21.729 1.00 87.56 160 GLY A O 1
ATOM 1242 N N . MET A 1 161 ? -10.220 11.175 20.973 1.00 91.75 161 MET A N 1
ATOM 1243 C CA . MET A 1 161 ? -9.905 11.011 19.548 1.00 91.75 161 MET A CA 1
ATOM 1244 C C . MET A 1 161 ? -8.504 11.535 19.270 1.00 91.75 161 MET A C 1
ATOM 1246 O O . MET A 1 161 ? -7.718 10.869 18.594 1.00 91.75 161 MET A O 1
ATOM 1250 N N . LEU A 1 162 ? -8.186 12.712 19.809 1.00 92.75 162 LEU A N 1
ATOM 1251 C CA . LEU A 1 162 ? -6.875 13.332 19.675 1.00 92.75 162 LEU A CA 1
ATOM 1252 C C . LEU A 1 162 ? -5.802 12.501 20.371 1.00 92.75 162 LEU A C 1
ATOM 1254 O O . LEU A 1 162 ? -4.802 12.177 19.735 1.00 92.75 162 LEU A O 1
ATOM 1258 N N . LYS A 1 163 ? -6.023 12.094 21.625 1.00 90.44 163 LYS A N 1
ATOM 1259 C CA . LYS A 1 163 ? -5.074 11.267 22.379 1.00 90.44 163 LYS A CA 1
ATOM 1260 C C . LYS A 1 163 ? -4.755 9.967 21.643 1.00 90.44 163 LYS A C 1
ATOM 1262 O O . LYS A 1 163 ? -3.593 9.651 21.413 1.00 90.44 163 LYS A O 1
ATOM 1267 N N . HIS A 1 164 ? -5.794 9.284 21.173 1.00 87.81 164 HIS A N 1
ATOM 1268 C CA . HIS A 1 164 ? -5.665 8.059 20.395 1.00 87.81 164 HIS A CA 1
ATOM 1269 C C . HIS A 1 164 ? -4.900 8.268 19.081 1.00 87.81 164 HIS A C 1
ATOM 1271 O O . HIS A 1 164 ? -4.025 7.476 18.730 1.00 87.81 164 HIS A O 1
ATOM 1277 N N . SER A 1 165 ? -5.202 9.355 18.367 1.00 90.88 165 SER A N 1
ATOM 1278 C CA . SER A 1 165 ? -4.514 9.708 17.119 1.00 90.88 165 SER A CA 1
ATOM 1279 C C . SER A 1 165 ? -3.033 10.016 17.357 1.00 90.88 165 SER A C 1
ATOM 1281 O O . SER A 1 165 ? -2.195 9.629 16.547 1.00 90.88 165 SER A O 1
ATOM 1283 N N . ILE A 1 166 ? -2.697 10.678 18.469 1.00 92.44 166 ILE A N 1
ATOM 1284 C CA . ILE A 1 166 ? -1.317 10.991 18.870 1.00 92.44 166 ILE A CA 1
ATOM 1285 C C . ILE A 1 166 ? -0.544 9.707 19.194 1.00 92.44 166 ILE A C 1
ATOM 1287 O O . ILE A 1 166 ? 0.564 9.514 18.689 1.00 92.44 166 ILE A O 1
ATOM 1291 N N . ASP A 1 167 ? -1.126 8.807 19.987 1.00 89.31 167 ASP A N 1
ATOM 1292 C CA . ASP A 1 167 ? -0.491 7.531 20.334 1.00 89.31 167 ASP A CA 1
ATOM 1293 C C . ASP A 1 167 ? -0.221 6.688 19.078 1.00 89.31 167 ASP A C 1
ATOM 1295 O O . ASP A 1 167 ? 0.859 6.108 18.909 1.00 89.31 167 ASP A O 1
ATOM 1299 N N . GLU A 1 168 ? -1.175 6.667 18.145 1.00 88.19 168 GLU A N 1
ATOM 1300 C CA . GLU A 1 168 ? -1.032 5.970 16.869 1.00 88.19 168 GLU A CA 1
ATOM 1301 C C . GLU A 1 168 ? -0.005 6.650 15.950 1.00 88.19 168 GLU A C 1
ATOM 1303 O O . GLU A 1 168 ? 0.804 5.953 15.335 1.00 88.19 168 GLU A O 1
ATOM 1308 N N . PHE A 1 169 ? 0.050 7.988 15.928 1.00 91.56 169 PHE A N 1
ATOM 1309 C CA . PHE A 1 169 ? 1.062 8.761 15.200 1.00 91.56 169 PHE A CA 1
ATOM 1310 C C . PHE A 1 169 ? 2.478 8.390 15.637 1.00 91.56 169 PHE A C 1
ATOM 1312 O O . PHE A 1 169 ? 3.319 8.060 14.801 1.00 91.56 169 PHE A O 1
ATOM 1319 N N . PHE A 1 170 ? 2.749 8.391 16.944 1.00 90.94 170 PHE A N 1
ATOM 1320 C CA . PHE A 1 170 ? 4.069 8.033 17.463 1.00 90.94 170 PHE A CA 1
ATOM 1321 C C . PHE A 1 170 ? 4.386 6.548 17.301 1.00 90.94 170 PHE A C 1
ATOM 1323 O O . PHE A 1 170 ? 5.558 6.188 17.168 1.00 90.94 170 PHE A O 1
ATOM 1330 N N . SER A 1 171 ? 3.374 5.680 17.309 1.00 87.38 171 SER A N 1
ATOM 1331 C CA . SER A 1 171 ? 3.563 4.257 17.039 1.00 87.38 171 SER A CA 1
ATOM 1332 C C . SER A 1 171 ? 3.993 4.030 15.589 1.00 87.38 171 SER A C 1
ATOM 1334 O O . SER A 1 171 ? 5.079 3.503 15.351 1.00 87.38 171 SER A O 1
ATOM 1336 N N . VAL A 1 172 ? 3.208 4.516 14.622 1.00 87.06 172 VAL A N 1
ATOM 1337 C CA . VAL A 1 172 ? 3.478 4.368 13.180 1.00 87.06 172 VAL A CA 1
ATOM 1338 C C . VAL A 1 172 ? 4.737 5.134 12.767 1.00 87.06 172 VAL A C 1
ATOM 1340 O O . VAL A 1 172 ? 5.554 4.613 12.007 1.00 87.06 172 VAL A O 1
ATOM 1343 N N . GLY A 1 173 ? 4.945 6.332 13.316 1.00 90.06 173 GLY A N 1
ATOM 1344 C CA . GLY A 1 173 ? 6.086 7.190 13.008 1.00 90.06 173 GLY A CA 1
ATOM 1345 C C . GLY A 1 173 ? 7.435 6.507 13.239 1.00 90.06 173 GLY A C 1
ATOM 1346 O O . GLY A 1 173 ? 8.328 6.630 12.408 1.00 90.06 173 GLY A O 1
ATOM 1347 N N . LYS A 1 174 ? 7.589 5.704 14.300 1.00 91.12 174 LYS A N 1
ATOM 1348 C CA . LYS A 1 174 ? 8.846 4.973 14.564 1.00 91.12 174 LYS A CA 1
ATOM 1349 C C . LYS A 1 174 ? 9.179 3.974 13.453 1.00 91.12 174 LYS A C 1
ATOM 1351 O O . LYS A 1 174 ? 10.329 3.891 13.026 1.00 91.12 174 LYS A O 1
ATOM 1356 N N . PHE A 1 175 ? 8.178 3.240 12.967 1.00 89.06 175 PHE A N 1
ATOM 1357 C CA . PHE A 1 175 ? 8.361 2.273 11.882 1.00 89.06 175 PHE A CA 1
ATOM 1358 C C . PHE A 1 175 ? 8.569 2.955 10.537 1.00 89.06 175 PHE A C 1
ATOM 1360 O O . PHE A 1 175 ? 9.378 2.473 9.749 1.00 89.06 175 PHE A O 1
ATOM 1367 N N . LEU A 1 176 ? 7.910 4.095 10.305 1.00 89.44 176 LEU A N 1
ATOM 1368 C CA . LEU A 1 176 ? 8.179 4.934 9.142 1.00 89.44 176 LEU A CA 1
ATOM 1369 C C . LEU A 1 176 ? 9.646 5.361 9.113 1.00 89.44 176 LEU A C 1
ATOM 1371 O O . LEU A 1 176 ? 10.305 5.152 8.106 1.00 89.44 176 LEU A O 1
ATOM 1375 N N . ILE A 1 177 ? 10.174 5.922 10.206 1.00 93.12 177 ILE A N 1
ATOM 1376 C CA . ILE A 1 177 ? 11.568 6.383 10.257 1.00 93.12 177 ILE A CA 1
ATOM 1377 C C . ILE A 1 177 ? 12.540 5.236 9.952 1.00 93.12 177 ILE A C 1
ATOM 1379 O O . ILE A 1 177 ? 13.433 5.395 9.122 1.00 93.12 177 ILE A O 1
ATOM 1383 N N . ILE A 1 178 ? 12.346 4.065 10.568 1.00 92.00 178 ILE A N 1
ATOM 1384 C CA . ILE A 1 178 ? 13.198 2.892 10.324 1.00 92.00 178 ILE A CA 1
ATOM 1385 C C . ILE A 1 178 ? 13.070 2.418 8.868 1.00 92.00 178 ILE A C 1
ATOM 1387 O O . ILE A 1 178 ? 14.081 2.214 8.197 1.00 92.00 178 ILE A O 1
ATOM 1391 N N . GLY A 1 179 ? 11.842 2.280 8.364 1.00 90.00 179 GLY A N 1
ATOM 1392 C CA . GLY A 1 179 ? 11.567 1.839 6.998 1.00 90.00 179 GLY A CA 1
ATOM 1393 C C . GLY A 1 179 ? 12.144 2.787 5.946 1.00 90.00 179 GLY A C 1
ATOM 1394 O O . GLY A 1 179 ? 12.812 2.333 5.020 1.00 90.00 179 GLY A O 1
ATOM 1395 N N . SER A 1 180 ? 11.965 4.097 6.122 1.00 91.00 180 SER A N 1
ATOM 1396 C CA . SER A 1 180 ? 12.505 5.136 5.238 1.00 91.00 180 SER A CA 1
ATOM 1397 C C . SER A 1 180 ? 14.030 5.172 5.254 1.00 91.00 180 SER A C 1
ATOM 1399 O O . SER A 1 180 ? 14.642 5.380 4.209 1.00 91.00 180 SER A O 1
ATOM 1401 N N . LEU A 1 181 ? 14.66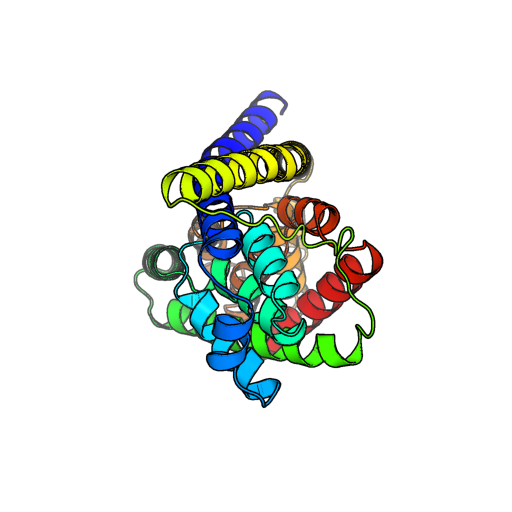3 4.952 6.412 1.00 93.62 181 LEU A N 1
ATOM 1402 C CA . LEU A 1 181 ? 16.123 4.891 6.508 1.00 93.62 181 LEU A CA 1
ATOM 1403 C C . LEU A 1 181 ? 16.676 3.684 5.742 1.00 93.62 181 LEU A C 1
ATOM 1405 O O . LEU A 1 181 ? 17.639 3.825 4.988 1.00 93.62 181 LEU A O 1
ATOM 1409 N N . ILE A 1 182 ? 16.048 2.515 5.896 1.00 90.50 182 ILE A N 1
ATOM 1410 C CA . ILE A 1 182 ? 16.433 1.299 5.168 1.00 90.50 182 ILE A CA 1
ATOM 1411 C C . ILE A 1 182 ? 16.203 1.485 3.667 1.00 90.50 182 ILE A C 1
ATOM 1413 O O . ILE A 1 182 ? 17.099 1.179 2.884 1.00 90.50 182 ILE A O 1
ATOM 1417 N N . ALA A 1 183 ? 15.051 2.024 3.260 1.00 88.94 183 ALA A N 1
ATOM 1418 C CA . ALA A 1 183 ? 14.755 2.309 1.859 1.00 88.94 183 ALA A CA 1
ATOM 1419 C C . ALA A 1 183 ? 15.785 3.274 1.249 1.00 88.94 183 ALA A C 1
ATOM 1421 O O . ALA A 1 183 ? 16.335 2.988 0.188 1.00 88.94 183 ALA A O 1
ATOM 1422 N N . ALA A 1 184 ? 16.124 4.364 1.945 1.00 90.94 184 ALA A N 1
ATOM 1423 C CA . ALA A 1 184 ? 17.124 5.326 1.488 1.00 90.94 184 ALA A CA 1
ATOM 1424 C C . ALA A 1 184 ? 18.526 4.710 1.378 1.00 90.94 184 ALA A C 1
ATOM 1426 O O . ALA A 1 184 ? 19.243 4.973 0.408 1.00 90.94 184 ALA A O 1
ATOM 1427 N N . ALA A 1 185 ? 18.920 3.871 2.341 1.00 90.25 185 ALA A N 1
ATOM 1428 C CA . ALA A 1 185 ? 20.178 3.137 2.275 1.00 90.25 185 ALA A CA 1
ATOM 1429 C C . ALA A 1 185 ? 20.186 2.203 1.058 1.00 90.25 185 ALA A C 1
ATOM 1431 O O . ALA A 1 185 ? 21.070 2.301 0.209 1.00 90.25 185 ALA A O 1
ATOM 1432 N N . VAL A 1 186 ? 19.162 1.362 0.918 1.00 87.69 186 VAL A N 1
ATOM 1433 C CA . VAL A 1 186 ? 19.015 0.429 -0.203 1.00 87.69 186 VAL A CA 1
ATOM 1434 C C . VAL A 1 186 ? 19.072 1.163 -1.551 1.00 87.69 186 VAL A C 1
ATOM 1436 O O . VAL A 1 186 ? 19.854 0.767 -2.408 1.00 87.69 186 VAL A O 1
ATOM 1439 N N . GLN A 1 187 ? 18.360 2.279 -1.716 1.00 86.88 187 GLN A N 1
ATOM 1440 C CA . GLN A 1 187 ? 18.399 3.095 -2.939 1.00 86.88 187 GLN A CA 1
ATOM 1441 C C . GLN A 1 187 ? 19.765 3.733 -3.216 1.00 86.88 187 GLN A C 1
ATOM 1443 O O . GLN A 1 187 ? 20.121 3.956 -4.370 1.00 86.88 187 GLN A O 1
ATOM 1448 N N . THR A 1 188 ? 20.533 4.044 -2.172 1.00 87.75 188 THR A N 1
ATOM 1449 C CA . THR A 1 188 ? 21.853 4.670 -2.315 1.00 87.75 188 THR A CA 1
ATOM 1450 C C . THR A 1 188 ? 22.940 3.644 -2.639 1.00 87.75 188 THR A C 1
ATOM 1452 O O . THR A 1 188 ? 23.862 3.948 -3.394 1.00 87.75 188 THR A O 1
ATOM 1455 N N . PHE A 1 189 ? 22.870 2.448 -2.047 1.00 84.81 189 PHE A N 1
ATOM 1456 C CA . PHE A 1 189 ? 23.893 1.407 -2.190 1.00 84.81 189 PHE A CA 1
ATOM 1457 C C . PHE A 1 189 ? 23.614 0.439 -3.346 1.00 84.81 189 PHE A C 1
ATOM 1459 O O . PHE A 1 189 ? 24.558 -0.149 -3.875 1.00 84.81 189 PHE A O 1
ATOM 1466 N N . ILE A 1 190 ? 22.355 0.274 -3.765 1.00 81.50 190 ILE A N 1
ATOM 1467 C CA . ILE A 1 190 ? 21.983 -0.604 -4.879 1.00 81.50 190 ILE A CA 1
ATOM 1468 C C . ILE A 1 190 ? 21.812 0.220 -6.154 1.00 81.50 190 ILE A C 1
ATOM 1470 O O . ILE A 1 190 ? 20.919 1.057 -6.261 1.00 81.50 190 ILE A O 1
ATOM 1474 N N . SER A 1 191 ? 22.641 -0.065 -7.162 1.00 72.06 191 SER A N 1
ATOM 1475 C CA . SER A 1 191 ? 22.479 0.513 -8.497 1.00 72.06 191 SER A CA 1
ATOM 1476 C C . SER A 1 191 ? 21.232 -0.063 -9.172 1.00 72.06 191 SER A C 1
ATOM 1478 O O . SER A 1 191 ? 21.219 -1.210 -9.625 1.00 72.06 191 SER A O 1
ATOM 1480 N N . THR A 1 192 ? 20.178 0.744 -9.274 1.00 67.62 192 THR A N 1
ATOM 1481 C CA . THR A 1 192 ? 18.939 0.390 -9.985 1.00 67.62 192 THR A CA 1
ATOM 1482 C C . THR A 1 192 ? 19.166 0.150 -11.481 1.00 67.62 192 THR A C 1
ATOM 1484 O O . THR A 1 192 ? 18.391 -0.569 -12.110 1.00 67.62 192 THR A O 1
ATOM 1487 N N . ALA A 1 193 ? 20.270 0.655 -12.044 1.00 67.44 193 ALA A N 1
ATOM 1488 C CA . ALA A 1 193 ? 20.665 0.415 -13.431 1.00 67.44 193 ALA A CA 1
ATOM 1489 C C . ALA A 1 193 ? 20.969 -1.067 -13.719 1.00 67.44 193 ALA A C 1
ATOM 1491 O O . ALA A 1 193 ? 20.658 -1.559 -14.804 1.00 67.44 193 ALA A O 1
ATOM 1492 N N . THR A 1 194 ? 21.519 -1.799 -12.744 1.00 67.44 194 THR A N 1
ATOM 1493 C CA . THR A 1 194 ? 21.825 -3.230 -12.894 1.00 67.44 194 THR A CA 1
ATOM 1494 C C . THR A 1 194 ? 20.551 -4.072 -12.980 1.00 67.44 194 THR A C 1
ATOM 1496 O O . THR A 1 194 ? 20.507 -5.047 -13.723 1.00 67.44 194 THR A O 1
ATOM 1499 N N . LEU A 1 195 ? 19.487 -3.676 -12.270 1.00 65.75 195 LEU A N 1
ATOM 1500 C CA . LEU A 1 195 ? 18.201 -4.382 -12.300 1.00 65.75 195 LEU A CA 1
ATOM 1501 C C . LEU A 1 195 ? 17.534 -4.275 -13.675 1.00 65.75 195 LEU A C 1
ATOM 1503 O O . LEU A 1 195 ? 17.005 -5.259 -14.183 1.00 65.75 195 LEU A O 1
ATOM 1507 N N . VAL A 1 196 ? 17.623 -3.104 -14.308 1.00 67.88 196 VAL A N 1
ATOM 1508 C CA . VAL A 1 196 ? 16.999 -2.829 -15.611 1.00 67.88 196 VAL A CA 1
ATOM 1509 C C . VAL A 1 196 ? 17.637 -3.641 -16.747 1.00 67.88 196 VAL A C 1
ATOM 1511 O O . VAL A 1 196 ? 16.929 -4.078 -17.650 1.00 67.88 196 VAL A O 1
ATOM 1514 N N . GLN A 1 197 ? 18.941 -3.929 -16.684 1.00 70.12 197 GLN A N 1
ATOM 1515 C CA . GLN A 1 197 ? 19.632 -4.725 -17.713 1.00 70.12 197 GLN A CA 1
ATOM 1516 C C . GLN A 1 197 ? 19.241 -6.215 -17.715 1.00 70.12 197 GLN A C 1
ATOM 1518 O O . GLN A 1 197 ? 19.400 -6.889 -18.729 1.00 70.12 197 GLN A O 1
ATOM 1523 N N . ILE A 1 198 ? 18.698 -6.730 -16.607 1.00 68.81 198 ILE A N 1
ATOM 1524 C CA . ILE A 1 198 ? 18.314 -8.145 -16.440 1.00 68.81 198 ILE A CA 1
ATOM 1525 C C . ILE A 1 198 ? 16.896 -8.423 -17.005 1.00 68.81 198 ILE A C 1
ATOM 1527 O O . ILE A 1 198 ? 16.490 -9.572 -17.198 1.00 68.81 198 ILE A O 1
ATOM 1531 N N . GLY A 1 199 ? 16.130 -7.373 -17.320 1.00 66.31 199 GLY A N 1
ATOM 1532 C CA . GLY A 1 199 ? 14.703 -7.439 -17.653 1.00 66.31 199 GLY A CA 1
ATOM 1533 C C . GLY A 1 199 ? 14.341 -7.616 -19.133 1.00 66.31 199 GLY A C 1
ATOM 1534 O O . GLY A 1 199 ? 13.301 -7.111 -19.540 1.00 66.31 199 GLY A O 1
ATOM 1535 N N . SER A 1 200 ? 15.154 -8.294 -19.951 1.00 68.69 200 SER A N 1
ATOM 1536 C CA . SER A 1 200 ? 14.900 -8.427 -21.403 1.00 68.69 200 SER A CA 1
ATOM 1537 C C . SER A 1 200 ? 13.864 -9.494 -21.795 1.00 68.69 200 SER A C 1
ATOM 1539 O O . SER A 1 200 ? 13.451 -9.557 -22.952 1.00 68.69 200 SER A O 1
ATOM 1541 N N . GLY A 1 201 ? 13.437 -10.345 -20.859 1.00 81.44 201 GLY A N 1
ATOM 1542 C CA . GLY A 1 201 ? 12.471 -11.414 -21.103 1.00 81.44 201 GLY A CA 1
ATOM 1543 C C . GLY A 1 201 ? 11.020 -10.989 -20.826 1.00 81.44 201 GLY A C 1
ATOM 1544 O O . GLY A 1 201 ? 10.792 -10.135 -19.969 1.00 81.44 201 GLY A O 1
ATOM 1545 N N . PRO A 1 202 ? 10.014 -11.632 -21.456 1.00 80.69 202 PRO A N 1
ATOM 1546 C CA . PRO A 1 202 ? 8.595 -11.312 -21.242 1.00 80.69 202 PRO A CA 1
ATOM 1547 C C . PRO A 1 202 ? 8.143 -11.437 -19.781 1.00 80.69 202 PRO A C 1
ATOM 1549 O O . PRO A 1 202 ? 7.319 -10.662 -19.312 1.00 80.69 202 PRO A O 1
ATOM 1552 N N . PHE A 1 203 ? 8.707 -12.398 -19.046 1.00 87.81 203 PHE A N 1
ATOM 1553 C CA . PHE A 1 203 ? 8.415 -12.621 -17.628 1.00 87.81 203 PHE A CA 1
ATOM 1554 C C . PHE A 1 203 ? 9.369 -11.859 -16.699 1.00 87.81 203 PHE A C 1
ATOM 1556 O O . PHE A 1 203 ? 8.951 -11.324 -15.672 1.00 87.81 203 PHE A O 1
ATOM 1563 N N . SER A 1 204 ? 10.658 -11.788 -17.052 1.00 88.88 204 SER A N 1
ATOM 1564 C CA . SER A 1 204 ? 11.661 -11.142 -16.201 1.00 88.88 204 SER A CA 1
ATOM 1565 C C . SER A 1 204 ? 11.468 -9.630 -16.119 1.00 88.88 204 SER A C 1
ATOM 1567 O O . SER A 1 204 ? 11.744 -9.058 -15.069 1.00 88.88 204 SER A O 1
ATOM 1569 N N . SER A 1 205 ? 10.925 -8.994 -17.161 1.00 91.81 205 SER A N 1
ATOM 1570 C CA . SER A 1 205 ? 10.550 -7.576 -17.156 1.00 91.81 205 SER A CA 1
ATOM 1571 C C . SER A 1 205 ? 9.586 -7.226 -16.019 1.00 91.81 205 SER A C 1
ATOM 1573 O O . SER A 1 205 ? 9.835 -6.286 -15.268 1.00 91.81 205 SER A O 1
ATOM 1575 N N . HIS A 1 206 ? 8.533 -8.022 -15.830 1.00 94.38 206 HIS A N 1
ATOM 1576 C CA . HIS A 1 206 ? 7.541 -7.816 -14.776 1.00 94.38 206 HIS A CA 1
ATOM 1577 C C . HIS A 1 206 ? 8.164 -7.942 -13.385 1.00 94.38 206 HIS A C 1
ATOM 1579 O O . HIS A 1 206 ? 7.919 -7.093 -12.530 1.00 94.38 206 HIS A O 1
ATOM 1585 N N . LEU A 1 207 ? 8.999 -8.964 -13.171 1.00 93.62 207 LEU A N 1
ATOM 1586 C CA . LEU A 1 207 ? 9.695 -9.174 -11.899 1.00 93.62 207 LEU A CA 1
ATOM 1587 C C . LEU A 1 207 ? 10.706 -8.067 -11.595 1.00 93.62 207 LEU A C 1
ATOM 1589 O O . LEU A 1 207 ? 10.787 -7.615 -10.454 1.00 93.62 207 LEU A O 1
ATOM 1593 N N . VAL A 1 208 ? 11.452 -7.610 -12.603 1.00 92.62 208 VAL A N 1
ATOM 1594 C CA . VAL A 1 208 ? 12.390 -6.488 -12.468 1.00 92.62 208 VAL A CA 1
ATOM 1595 C C . VAL A 1 208 ? 11.642 -5.220 -12.079 1.00 92.62 208 VAL A C 1
ATOM 1597 O O . VAL A 1 208 ? 12.054 -4.540 -11.143 1.00 92.62 208 VAL A O 1
ATOM 1600 N N . MET A 1 209 ? 10.522 -4.929 -12.739 1.00 94.00 209 MET A N 1
ATOM 1601 C CA . MET A 1 209 ? 9.711 -3.750 -12.446 1.00 94.00 209 MET A CA 1
ATOM 1602 C C . MET A 1 209 ? 9.054 -3.827 -11.058 1.00 94.00 209 MET A C 1
ATOM 1604 O O . MET A 1 209 ? 9.071 -2.844 -10.322 1.00 94.00 209 MET A O 1
ATOM 1608 N N . MET A 1 210 ? 8.574 -4.995 -10.626 1.00 95.25 210 MET A N 1
ATOM 1609 C CA . MET A 1 210 ? 8.078 -5.190 -9.254 1.00 95.25 210 MET A CA 1
ATOM 1610 C C . MET A 1 210 ? 9.194 -5.027 -8.211 1.00 95.25 210 MET A C 1
ATOM 1612 O O . MET A 1 210 ? 9.002 -4.368 -7.190 1.00 95.25 210 MET A O 1
ATOM 1616 N N . GLY A 1 211 ? 10.381 -5.581 -8.477 1.00 93.06 211 GLY A N 1
ATOM 1617 C CA . GLY A 1 211 ? 11.551 -5.429 -7.612 1.00 93.06 211 GLY A CA 1
ATOM 1618 C C . GLY A 1 211 ? 12.024 -3.978 -7.521 1.00 93.06 211 GLY A C 1
ATOM 1619 O O . GLY A 1 211 ? 12.338 -3.498 -6.432 1.00 93.06 211 GLY A O 1
ATOM 1620 N N . LEU A 1 212 ? 12.014 -3.258 -8.644 1.00 91.56 212 LEU A N 1
ATOM 1621 C CA . LEU A 1 212 ? 12.323 -1.834 -8.689 1.00 91.56 212 LEU A CA 1
ATOM 1622 C C . LEU A 1 212 ? 11.313 -1.031 -7.859 1.00 91.56 212 LEU A C 1
ATOM 1624 O O . LEU A 1 212 ? 11.738 -0.198 -7.065 1.00 91.56 212 LEU A O 1
ATOM 1628 N N . ALA A 1 213 ? 10.012 -1.313 -7.980 1.00 93.75 213 ALA A N 1
ATOM 1629 C CA . ALA A 1 213 ? 8.976 -0.661 -7.175 1.00 93.75 213 ALA A CA 1
ATOM 1630 C C . ALA A 1 213 ? 9.215 -0.869 -5.671 1.00 93.75 213 ALA A C 1
ATOM 1632 O O . ALA A 1 213 ? 9.235 0.090 -4.900 1.00 93.75 213 ALA A O 1
ATOM 1633 N N . TYR A 1 214 ? 9.509 -2.111 -5.270 1.00 94.12 214 TYR A N 1
ATOM 1634 C CA . TYR A 1 214 ? 9.793 -2.452 -3.877 1.00 94.12 214 TYR A CA 1
ATOM 1635 C C . TYR A 1 214 ? 11.000 -1.685 -3.318 1.00 94.12 214 TYR A C 1
ATOM 1637 O O . TYR A 1 214 ? 10.947 -1.136 -2.218 1.00 94.12 214 TYR A O 1
ATOM 1645 N N . ILE A 1 215 ? 12.091 -1.633 -4.088 1.00 90.94 215 ILE A N 1
ATOM 1646 C CA . ILE A 1 215 ? 13.359 -0.994 -3.710 1.00 90.94 215 ILE A CA 1
ATOM 1647 C C . ILE A 1 215 ? 13.222 0.525 -3.648 1.00 90.94 215 ILE A C 1
ATOM 1649 O O . ILE A 1 215 ? 13.705 1.147 -2.701 1.00 90.94 215 ILE A O 1
ATOM 1653 N N . LEU A 1 216 ? 12.574 1.121 -4.650 1.00 88.25 216 LEU A N 1
ATOM 1654 C CA . LEU A 1 216 ? 12.416 2.567 -4.725 1.00 88.25 216 LEU A CA 1
ATOM 1655 C C . LEU A 1 216 ? 11.481 3.094 -3.629 1.00 88.25 216 LEU A C 1
ATOM 1657 O O . LEU A 1 216 ? 11.702 4.208 -3.163 1.00 88.25 216 LEU A O 1
ATOM 1661 N N . SER A 1 217 ? 10.505 2.298 -3.166 1.00 88.69 217 SER A N 1
ATOM 1662 C CA . SER A 1 217 ? 9.627 2.642 -2.028 1.00 88.69 217 SER A CA 1
ATOM 1663 C C . SER A 1 217 ? 9.086 4.080 -2.082 1.00 88.69 217 SER A C 1
ATOM 1665 O O . SER A 1 217 ? 9.040 4.791 -1.069 1.00 88.69 217 SER A O 1
ATOM 1667 N N . LEU A 1 218 ? 8.764 4.536 -3.294 1.00 84.81 218 LEU A N 1
ATOM 1668 C CA . LEU A 1 218 ? 8.295 5.890 -3.548 1.00 84.81 218 LEU A CA 1
ATOM 1669 C C . LEU A 1 218 ? 6.826 5.999 -3.167 1.00 84.81 218 LEU A C 1
ATOM 1671 O O . LEU A 1 218 ? 6.111 5.011 -3.035 1.00 84.81 218 LEU A O 1
ATOM 1675 N N . CYS A 1 219 ? 6.351 7.227 -3.013 1.00 84.75 219 CYS A N 1
ATOM 1676 C CA . CYS A 1 219 ? 4.926 7.450 -2.864 1.00 84.75 219 CYS A CA 1
ATOM 1677 C C . CYS A 1 219 ? 4.200 7.190 -4.192 1.00 84.75 219 CYS A C 1
ATOM 1679 O O . CYS A 1 219 ? 4.697 7.500 -5.279 1.00 84.75 219 CYS A O 1
ATOM 1681 N N . SER A 1 220 ? 2.969 6.689 -4.101 1.00 84.38 220 SER A N 1
ATOM 1682 C CA . SER A 1 220 ? 2.190 6.212 -5.252 1.00 84.38 220 SER A CA 1
ATOM 1683 C C . SER A 1 220 ? 1.927 7.256 -6.348 1.00 84.38 220 SER A C 1
ATOM 1685 O O . SER A 1 220 ? 1.647 6.898 -7.501 1.00 84.38 220 SER A O 1
ATOM 1687 N N . GLN A 1 221 ? 2.044 8.547 -6.013 1.00 87.31 221 GLN A N 1
ATOM 1688 C CA . GLN A 1 2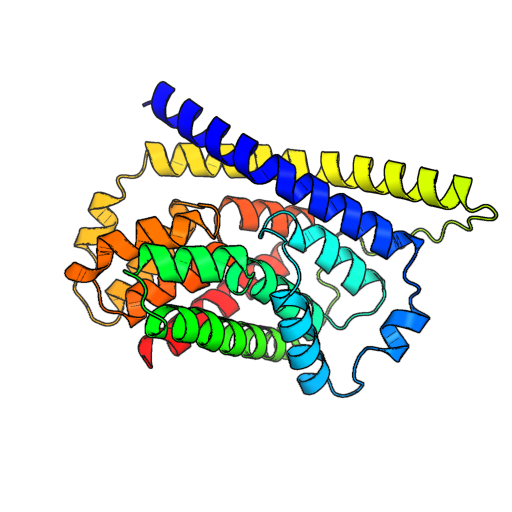21 ? 2.000 9.666 -6.956 1.00 87.31 221 GLN A CA 1
ATOM 1689 C C . GLN A 1 221 ? 3.278 9.770 -7.799 1.00 87.31 221 GLN A C 1
ATOM 1691 O O . GLN A 1 221 ? 3.182 9.939 -9.017 1.00 87.31 221 GLN A O 1
ATOM 1696 N N . ALA A 1 222 ? 4.447 9.664 -7.158 1.00 87.81 222 ALA A N 1
ATOM 1697 C CA . ALA A 1 222 ? 5.765 9.730 -7.785 1.00 87.81 222 ALA A CA 1
ATOM 1698 C C . ALA A 1 222 ? 6.049 8.488 -8.644 1.00 87.81 222 ALA A C 1
ATOM 1700 O O . ALA A 1 222 ? 6.672 8.608 -9.703 1.00 87.81 222 ALA A O 1
ATOM 1701 N N . ASP A 1 223 ? 5.499 7.331 -8.256 1.00 91.06 223 ASP A N 1
ATOM 1702 C CA . ASP A 1 223 ? 5.563 6.090 -9.035 1.00 91.06 223 ASP A CA 1
ATOM 1703 C C . ASP A 1 223 ? 5.123 6.285 -10.485 1.00 91.06 223 ASP A C 1
ATOM 1705 O O . ASP A 1 223 ? 5.748 5.753 -11.399 1.00 91.06 223 ASP A O 1
ATOM 1709 N N . ALA A 1 224 ? 4.073 7.083 -10.709 1.00 92.50 224 ALA A N 1
ATOM 1710 C CA . ALA A 1 224 ? 3.576 7.371 -12.047 1.00 92.50 224 ALA A CA 1
ATOM 1711 C C . ALA A 1 224 ? 4.660 7.996 -12.933 1.00 92.50 224 ALA A C 1
ATOM 1713 O O . ALA A 1 224 ? 4.870 7.548 -14.058 1.00 92.50 224 ALA A O 1
ATOM 1714 N N . PHE A 1 225 ? 5.374 9.000 -12.421 1.00 92.19 225 PHE A N 1
ATOM 1715 C CA . PHE A 1 225 ? 6.411 9.707 -13.168 1.00 92.19 225 PHE A CA 1
ATOM 1716 C C . PHE A 1 225 ? 7.624 8.818 -13.430 1.00 92.19 225 PHE A C 1
ATOM 1718 O O . PHE A 1 225 ? 8.100 8.766 -14.567 1.00 92.19 225 PHE A O 1
ATOM 1725 N N . VAL A 1 226 ? 8.067 8.062 -12.422 1.00 92.00 226 VAL A N 1
ATOM 1726 C CA . VAL A 1 226 ? 9.188 7.124 -12.565 1.00 92.00 226 VAL A CA 1
ATOM 1727 C C . VAL A 1 226 ? 8.855 6.027 -13.572 1.00 92.00 226 VAL A C 1
ATOM 1729 O O . VAL A 1 226 ? 9.591 5.850 -14.542 1.00 92.00 226 VAL A O 1
ATOM 1732 N N . ALA A 1 227 ? 7.713 5.356 -13.424 1.00 92.94 227 ALA A N 1
ATOM 1733 C CA . ALA A 1 227 ? 7.269 4.308 -14.340 1.00 92.94 227 ALA A CA 1
ATOM 1734 C C . ALA A 1 227 ? 7.130 4.822 -15.782 1.00 92.94 227 ALA A C 1
ATOM 1736 O O . ALA A 1 227 ? 7.464 4.126 -16.740 1.00 92.94 227 ALA A O 1
ATOM 1737 N N . SER A 1 228 ? 6.692 6.073 -15.949 1.00 93.31 228 SER A N 1
ATOM 1738 C CA . SER A 1 228 ? 6.512 6.678 -17.266 1.00 93.31 228 SER A CA 1
ATOM 1739 C C . SER A 1 228 ? 7.821 6.854 -18.049 1.00 93.31 228 SER A C 1
ATOM 1741 O O . SER A 1 228 ? 7.779 6.859 -19.281 1.00 93.31 228 SER A O 1
ATOM 1743 N N . SER A 1 229 ? 8.966 6.957 -17.359 1.00 91.94 229 SER A N 1
ATOM 1744 C CA . SER A 1 229 ? 10.297 7.056 -17.977 1.00 91.94 229 SER A CA 1
ATOM 1745 C C . SER A 1 229 ? 10.749 5.743 -18.631 1.00 91.94 229 SER A C 1
ATOM 1747 O O . SER A 1 229 ? 11.561 5.750 -19.553 1.00 91.94 229 SER A O 1
ATOM 1749 N N . PHE A 1 230 ? 10.153 4.622 -18.219 1.00 90.75 230 PHE A N 1
ATOM 1750 C CA . PHE A 1 230 ? 10.459 3.277 -18.703 1.00 90.75 230 PHE A CA 1
ATOM 1751 C C . PHE A 1 230 ? 9.609 2.837 -19.903 1.00 90.75 230 PHE A C 1
ATOM 1753 O O . PHE A 1 230 ? 9.775 1.721 -20.392 1.00 90.75 230 PHE A O 1
ATOM 1760 N N . ARG A 1 231 ? 8.737 3.714 -20.422 1.00 89.75 231 ARG A N 1
ATOM 1761 C CA . ARG A 1 231 ? 7.810 3.418 -21.532 1.00 89.75 231 ARG A CA 1
ATOM 1762 C C . ARG A 1 231 ? 8.462 2.911 -22.813 1.00 89.75 231 ARG A C 1
ATOM 1764 O O . ARG A 1 231 ? 7.830 2.160 -23.541 1.00 89.75 231 ARG A O 1
ATOM 1771 N N . ASN A 1 232 ? 9.701 3.313 -23.080 1.00 88.12 232 ASN A N 1
ATOM 1772 C CA . ASN A 1 232 ? 10.430 2.882 -24.275 1.00 88.12 232 ASN A CA 1
ATOM 1773 C C . ASN A 1 232 ? 11.275 1.619 -24.039 1.00 88.12 232 ASN A C 1
ATOM 1775 O O . ASN A 1 232 ? 11.820 1.071 -24.992 1.00 88.12 232 ASN A O 1
ATOM 1779 N N . SER A 1 233 ? 11.401 1.175 -22.786 1.00 87.00 233 SER A N 1
ATOM 1780 C CA . SER A 1 233 ? 12.289 0.076 -22.388 1.00 87.00 233 SER A CA 1
ATOM 1781 C C . SER A 1 233 ? 11.532 -1.186 -21.973 1.00 87.00 233 SER A C 1
ATOM 1783 O O . SER A 1 233 ? 12.088 -2.276 -22.053 1.00 87.00 233 SER A O 1
ATOM 1785 N N . PHE A 1 234 ? 10.281 -1.052 -21.525 1.00 90.62 234 PHE A N 1
ATOM 1786 C CA . PHE A 1 234 ? 9.475 -2.146 -20.985 1.00 90.62 234 PHE A CA 1
ATOM 1787 C C . PHE A 1 234 ? 8.058 -2.155 -21.568 1.00 90.62 234 PHE A C 1
ATOM 1789 O O . PHE A 1 234 ? 7.552 -1.128 -22.017 1.00 90.62 234 PHE A O 1
ATOM 1796 N N . SER A 1 235 ? 7.410 -3.324 -21.543 1.00 92.50 235 SER A N 1
ATOM 1797 C CA . SER A 1 235 ? 6.013 -3.470 -21.965 1.00 92.50 235 SER A CA 1
ATOM 1798 C C . SER A 1 235 ? 5.052 -2.729 -21.029 1.00 92.50 235 SER A C 1
ATOM 1800 O O . SER A 1 235 ? 5.360 -2.494 -19.858 1.00 92.50 235 SER A O 1
ATOM 1802 N N . GLU A 1 236 ? 3.851 -2.412 -21.525 1.00 93.19 236 GLU A N 1
ATOM 1803 C CA . GLU A 1 236 ? 2.793 -1.802 -20.706 1.00 93.19 236 GLU A CA 1
ATOM 1804 C C . GLU A 1 236 ? 2.475 -2.663 -19.468 1.00 93.19 236 GLU A C 1
ATOM 1806 O O . GLU A 1 236 ? 2.406 -2.119 -18.366 1.00 93.19 236 GLU A O 1
ATOM 1811 N N . GLY A 1 237 ? 2.382 -3.993 -19.614 1.00 94.31 237 GLY A N 1
ATOM 1812 C CA . GLY A 1 237 ? 2.176 -4.932 -18.502 1.00 94.31 237 GLY A CA 1
ATOM 1813 C C . GLY A 1 237 ? 3.258 -4.854 -17.415 1.00 94.31 237 GLY A C 1
ATOM 1814 O O . GLY A 1 237 ? 2.939 -4.758 -16.228 1.00 94.31 237 GLY A O 1
ATOM 1815 N N . ALA A 1 238 ? 4.539 -4.777 -17.790 1.00 94.88 238 ALA A N 1
ATOM 1816 C CA . ALA A 1 238 ? 5.637 -4.651 -16.826 1.00 94.88 238 ALA A CA 1
ATOM 1817 C C . ALA A 1 238 ? 5.650 -3.275 -16.134 1.00 94.88 238 ALA A C 1
ATOM 1819 O O . ALA A 1 238 ? 5.957 -3.158 -14.952 1.00 94.88 238 ALA A O 1
ATOM 1820 N N . ILE A 1 239 ? 5.264 -2.211 -16.836 1.00 95.12 239 ILE A N 1
ATOM 1821 C CA . ILE A 1 239 ? 5.103 -0.884 -16.226 1.00 95.12 239 ILE A CA 1
ATOM 1822 C C . ILE A 1 239 ? 3.919 -0.884 -15.250 1.00 95.12 239 ILE A C 1
ATOM 1824 O O . ILE A 1 239 ? 4.000 -0.299 -14.168 1.00 95.12 239 ILE A O 1
ATOM 1828 N N . LEU A 1 240 ? 2.828 -1.572 -15.588 1.00 96.56 240 LEU A N 1
ATOM 1829 C CA . LEU A 1 240 ? 1.679 -1.745 -14.702 1.00 96.56 240 LEU A CA 1
ATOM 1830 C C . LEU A 1 240 ? 2.030 -2.582 -13.469 1.00 96.56 240 LEU A C 1
ATOM 1832 O O . LEU A 1 240 ? 1.550 -2.258 -12.382 1.00 96.56 240 LEU A O 1
ATOM 1836 N N . SER A 1 241 ? 2.905 -3.587 -13.589 1.00 96.69 241 SER A N 1
ATOM 1837 C CA . SER A 1 241 ? 3.378 -4.346 -12.426 1.00 96.69 241 SER A CA 1
ATOM 1838 C C . SER A 1 241 ? 4.099 -3.448 -11.422 1.00 96.69 241 SER A C 1
ATOM 1840 O O . SER A 1 241 ? 3.819 -3.556 -10.232 1.00 96.69 241 SER A O 1
ATOM 1842 N N . PHE A 1 242 ? 4.905 -2.481 -11.873 1.00 95.88 242 PHE A N 1
ATOM 1843 C CA . PHE A 1 242 ? 5.487 -1.450 -11.002 1.00 95.88 242 PHE A CA 1
ATOM 1844 C C . PHE A 1 242 ? 4.409 -0.585 -10.331 1.00 95.88 242 PHE A C 1
ATOM 1846 O O . PHE A 1 242 ? 4.387 -0.453 -9.108 1.00 95.88 242 PHE A O 1
ATOM 1853 N N . LEU A 1 243 ? 3.487 -0.027 -11.126 1.00 95.94 243 LEU A N 1
ATOM 1854 C CA . LEU A 1 243 ? 2.475 0.943 -10.674 1.00 95.94 243 LEU A CA 1
ATOM 1855 C C . LEU A 1 243 ? 1.437 0.379 -9.696 1.00 95.94 243 LEU A C 1
ATOM 1857 O O . LEU A 1 243 ? 0.797 1.154 -8.972 1.00 95.94 243 LEU A O 1
ATOM 1861 N N . ILE A 1 244 ? 1.221 -0.936 -9.739 1.00 96.25 244 ILE A N 1
ATOM 1862 C CA . ILE A 1 244 ? 0.293 -1.661 -8.869 1.00 96.25 244 ILE A CA 1
ATOM 1863 C C . ILE A 1 244 ? 1.044 -2.239 -7.671 1.00 96.25 244 ILE A C 1
ATOM 1865 O O . ILE A 1 244 ? 0.555 -2.124 -6.552 1.00 96.25 244 ILE A O 1
ATOM 1869 N N . PHE A 1 245 ? 2.217 -2.845 -7.882 1.00 96.50 245 PHE A N 1
ATOM 1870 C CA . PHE A 1 245 ? 2.948 -3.513 -6.808 1.00 96.50 245 PHE A CA 1
ATOM 1871 C C . PHE A 1 245 ? 3.491 -2.534 -5.769 1.00 96.50 245 PHE A C 1
ATOM 1873 O O . PHE A 1 245 ? 3.290 -2.780 -4.585 1.00 96.50 245 PHE A O 1
ATOM 1880 N N . GLY A 1 246 ? 4.113 -1.428 -6.198 1.00 94.06 246 GLY A N 1
ATOM 1881 C CA . GLY A 1 246 ? 4.750 -0.455 -5.298 1.00 94.06 246 GLY A CA 1
ATOM 1882 C C . GLY A 1 246 ? 3.830 0.007 -4.165 1.00 94.06 246 GLY A C 1
ATOM 1883 O O . GLY A 1 246 ? 4.132 -0.275 -3.008 1.00 94.06 246 GLY A O 1
ATOM 1884 N N . PRO A 1 247 ? 2.645 0.574 -4.469 1.00 93.19 247 PRO A N 1
ATOM 1885 C CA . PRO A 1 247 ? 1.736 1.043 -3.424 1.00 93.19 247 PRO A CA 1
ATOM 1886 C C . PRO A 1 247 ? 1.075 -0.076 -2.596 1.00 93.19 247 PRO A C 1
ATOM 1888 O O . PRO A 1 247 ? 0.447 0.204 -1.573 1.00 93.19 247 PRO A O 1
ATOM 1891 N N . MET A 1 248 ? 1.135 -1.338 -3.047 1.00 94.31 248 MET A N 1
ATOM 1892 C CA . MET A 1 248 ? 0.695 -2.488 -2.246 1.00 94.31 248 MET A CA 1
ATOM 1893 C C . MET A 1 248 ? 1.788 -2.947 -1.283 1.00 94.31 248 MET A 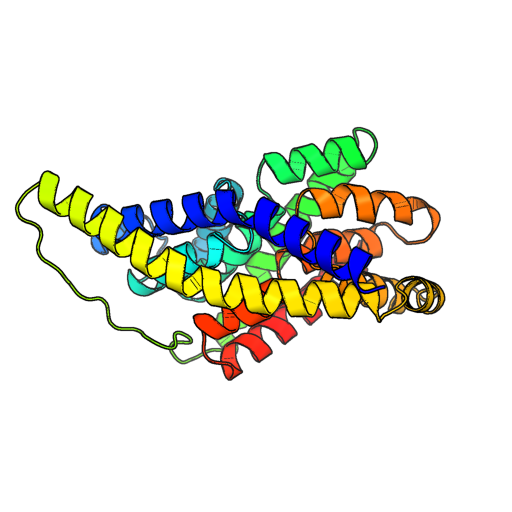C 1
ATOM 1895 O O . MET A 1 248 ? 1.481 -3.338 -0.154 1.00 94.31 248 MET A O 1
ATOM 1899 N N . LEU A 1 249 ? 3.038 -2.957 -1.750 1.00 94.19 249 LEU A N 1
ATOM 1900 C CA . LEU A 1 249 ? 4.199 -3.504 -1.064 1.00 94.19 249 LEU A CA 1
ATOM 1901 C C . LEU A 1 249 ? 5.482 -2.793 -1.489 1.00 94.19 249 LEU A C 1
ATOM 1903 O O . LEU A 1 249 ? 5.974 -2.949 -2.606 1.00 94.19 249 LEU A O 1
ATOM 1907 N N . ASP A 1 250 ? 6.105 -2.155 -0.511 1.00 94.06 250 ASP A N 1
ATOM 1908 C CA . ASP A 1 250 ? 7.468 -1.658 -0.593 1.00 94.06 250 ASP A CA 1
ATOM 1909 C C . ASP A 1 250 ? 8.223 -1.964 0.717 1.00 94.06 250 ASP A C 1
ATOM 1911 O O . ASP A 1 250 ? 7.668 -2.572 1.646 1.00 94.06 250 ASP A O 1
ATOM 1915 N N . ILE A 1 251 ? 9.498 -1.581 0.813 1.00 91.62 251 ILE A N 1
ATOM 1916 C CA . ILE A 1 251 ? 10.305 -1.819 2.021 1.00 91.62 251 ILE A CA 1
ATOM 1917 C C . ILE A 1 251 ? 9.655 -1.142 3.235 1.00 91.62 251 ILE A C 1
ATOM 1919 O O . ILE A 1 251 ? 9.424 -1.778 4.266 1.00 91.62 251 ILE A O 1
ATOM 1923 N N . LYS A 1 252 ? 9.337 0.145 3.111 1.00 89.75 252 LYS A N 1
ATOM 1924 C CA . LYS A 1 252 ? 8.807 0.995 4.187 1.00 89.75 252 LYS A CA 1
ATOM 1925 C C . LYS A 1 252 ? 7.466 0.470 4.720 1.00 89.75 252 LYS A C 1
ATOM 1927 O O . LYS A 1 252 ? 7.303 0.267 5.924 1.00 89.75 252 LYS A O 1
ATOM 1932 N N . ASN A 1 253 ? 6.530 0.201 3.826 1.00 90.50 253 ASN A N 1
ATOM 1933 C CA . ASN A 1 253 ? 5.219 -0.372 4.068 1.00 90.50 253 ASN A CA 1
ATOM 1934 C C . ASN A 1 253 ? 5.339 -1.784 4.647 1.00 90.50 253 ASN A C 1
ATOM 1936 O O . ASN A 1 253 ? 4.634 -2.101 5.595 1.00 90.50 253 ASN A O 1
ATOM 1940 N N . THR A 1 254 ? 6.287 -2.614 4.200 1.00 93.31 254 THR A N 1
ATOM 1941 C CA . THR A 1 254 ? 6.510 -3.940 4.809 1.00 93.31 254 THR A CA 1
ATOM 1942 C C . THR A 1 254 ? 6.884 -3.824 6.288 1.00 93.31 254 THR A C 1
ATOM 1944 O O . THR A 1 254 ? 6.294 -4.506 7.131 1.00 93.31 254 THR A O 1
ATOM 1947 N N . PHE A 1 255 ? 7.798 -2.916 6.645 1.00 90.50 255 PHE A N 1
ATOM 1948 C CA . PHE A 1 255 ? 8.130 -2.645 8.051 1.00 90.50 255 PHE A CA 1
ATOM 1949 C C . PHE A 1 255 ? 6.934 -2.111 8.842 1.00 90.50 255 PHE A C 1
ATOM 1951 O O . PHE A 1 255 ? 6.719 -2.489 9.997 1.00 90.50 255 PHE A O 1
ATOM 1958 N N . MET A 1 256 ? 6.117 -1.273 8.216 1.00 88.88 256 MET A N 1
ATOM 1959 C CA . MET A 1 256 ? 4.909 -0.759 8.836 1.00 88.88 256 MET A CA 1
ATOM 1960 C C . MET A 1 256 ? 3.824 -1.837 9.003 1.00 88.88 256 MET A C 1
ATOM 1962 O O . 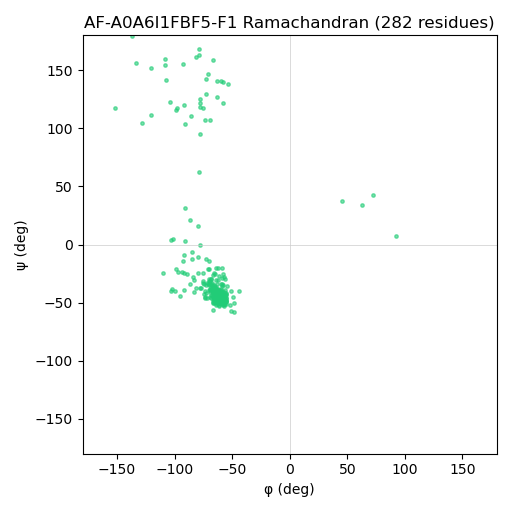MET A 1 256 ? 3.204 -1.909 10.062 1.00 88.88 256 MET A O 1
ATOM 1966 N N . LEU A 1 257 ? 3.633 -2.746 8.048 1.00 91.75 257 LEU A N 1
ATOM 1967 C CA . LEU A 1 257 ? 2.748 -3.903 8.195 1.00 91.75 257 LEU A CA 1
ATOM 1968 C C . LEU A 1 257 ? 3.221 -4.806 9.334 1.00 91.75 257 LEU A C 1
ATOM 1970 O O . LEU A 1 257 ? 2.405 -5.248 10.143 1.00 91.75 257 LEU A O 1
ATOM 1974 N N . LEU A 1 258 ? 4.535 -5.010 9.468 1.00 91.62 258 LEU A N 1
ATOM 1975 C CA . LEU A 1 258 ? 5.127 -5.754 10.581 1.00 91.62 258 LEU A CA 1
ATOM 1976 C C . LEU A 1 258 ? 4.903 -5.082 11.943 1.00 91.62 258 LEU A C 1
ATOM 1978 O O . LEU A 1 258 ? 4.979 -5.772 12.960 1.00 91.62 258 LEU A O 1
ATOM 1982 N N . SER A 1 259 ? 4.594 -3.785 12.010 1.00 86.69 259 SER A N 1
ATOM 1983 C CA . SER A 1 259 ? 4.208 -3.132 13.273 1.00 86.69 259 SER A CA 1
ATOM 1984 C C . SER A 1 259 ? 2.829 -3.579 13.769 1.00 86.69 259 SER A C 1
ATOM 1986 O O . SER A 1 259 ? 2.610 -3.735 14.969 1.00 86.69 259 SER A O 1
ATOM 1988 N N . THR A 1 260 ? 1.910 -3.833 12.837 1.00 88.19 260 THR A N 1
ATOM 1989 C CA . THR A 1 260 ? 0.483 -4.041 13.112 1.00 88.19 260 THR A CA 1
ATOM 1990 C C . THR A 1 260 ? 0.092 -5.516 13.063 1.00 88.19 260 THR A C 1
ATOM 1992 O O . THR A 1 260 ? -0.678 -6.000 13.902 1.00 88.19 260 THR A O 1
ATOM 1995 N N . PHE A 1 261 ? 0.643 -6.244 12.098 1.00 92.75 261 PHE A N 1
ATOM 1996 C CA . PHE A 1 261 ? 0.312 -7.627 11.804 1.00 92.75 261 PHE A CA 1
ATOM 1997 C C . PHE A 1 261 ? 1.440 -8.581 12.204 1.00 92.75 261 PHE A C 1
ATOM 1999 O O . PHE A 1 261 ? 2.618 -8.224 12.274 1.00 92.75 261 PHE A O 1
ATOM 2006 N N . LYS A 1 262 ? 1.081 -9.836 12.476 1.00 93.88 262 LYS A N 1
ATOM 2007 C CA . LYS A 1 262 ? 2.030 -10.922 12.749 1.00 93.88 262 LYS A CA 1
ATOM 2008 C C . LYS A 1 262 ? 2.900 -11.175 11.513 1.00 93.88 262 LYS A C 1
ATOM 2010 O O . LYS A 1 262 ? 2.388 -11.214 10.398 1.00 93.88 262 LYS A O 1
ATOM 2015 N N . ALA A 1 263 ? 4.193 -11.441 11.709 1.00 93.38 263 ALA A N 1
ATOM 2016 C CA . ALA A 1 263 ? 5.136 -11.654 10.604 1.00 93.38 263 ALA A CA 1
ATOM 2017 C C . ALA A 1 263 ? 4.688 -12.768 9.638 1.00 93.38 263 ALA A C 1
ATOM 2019 O O . ALA A 1 263 ? 4.724 -12.583 8.426 1.00 93.38 263 ALA A O 1
ATOM 2020 N N . ASN A 1 264 ? 4.161 -13.880 10.163 1.00 92.75 264 ASN A N 1
ATOM 2021 C CA . ASN A 1 264 ? 3.634 -14.981 9.346 1.00 92.75 264 ASN A CA 1
ATOM 2022 C C . ASN A 1 264 ? 2.499 -14.544 8.409 1.00 92.75 264 ASN A C 1
ATOM 2024 O O . ASN A 1 264 ? 2.364 -15.085 7.315 1.00 92.75 264 ASN A O 1
ATOM 2028 N N . PHE A 1 265 ? 1.670 -13.588 8.834 1.00 94.69 265 PHE A N 1
ATOM 2029 C CA . PHE A 1 265 ? 0.632 -13.025 7.978 1.00 94.69 265 PHE A CA 1
ATOM 2030 C C . PHE A 1 265 ? 1.232 -12.106 6.918 1.00 94.69 265 PHE A C 1
ATOM 2032 O O . PHE A 1 265 ? 0.876 -12.245 5.754 1.00 94.69 265 PHE A O 1
ATOM 2039 N N . VAL A 1 266 ? 2.161 -11.222 7.301 1.00 95.25 266 VAL A N 1
ATOM 2040 C CA . VAL A 1 266 ? 2.807 -10.291 6.362 1.00 95.25 266 VAL A CA 1
ATOM 2041 C C . VAL A 1 266 ? 3.489 -11.057 5.230 1.00 95.25 266 VAL A C 1
ATOM 2043 O O . VAL A 1 266 ? 3.214 -10.771 4.075 1.00 95.25 266 VAL A O 1
ATOM 2046 N N . TRP A 1 267 ? 4.258 -12.107 5.527 1.00 94.81 267 TRP A N 1
ATOM 2047 C CA . TRP A 1 267 ? 4.906 -12.911 4.483 1.00 94.81 267 TRP A CA 1
ATOM 2048 C C . TRP A 1 267 ? 3.916 -13.623 3.554 1.00 94.81 267 TRP A C 1
ATOM 2050 O O . TRP A 1 267 ? 4.131 -13.665 2.343 1.00 94.81 267 TRP A O 1
ATOM 2060 N N . LYS A 1 268 ? 2.807 -14.150 4.092 1.00 95.38 268 LYS A N 1
ATOM 2061 C CA . LYS A 1 268 ? 1.735 -14.743 3.274 1.00 95.38 268 LYS A CA 1
ATOM 2062 C C . LYS A 1 268 ? 1.072 -13.700 2.380 1.00 95.38 268 LYS A C 1
ATOM 2064 O O . LYS A 1 268 ? 0.855 -13.966 1.203 1.00 95.38 268 LYS A O 1
ATOM 2069 N N . LEU A 1 269 ? 0.762 -12.530 2.934 1.00 95.94 269 LEU A N 1
ATOM 2070 C CA . LEU A 1 269 ? 0.189 -11.412 2.197 1.00 95.94 269 LEU A CA 1
ATOM 2071 C C . LEU A 1 269 ? 1.132 -10.977 1.070 1.00 95.94 269 LEU A C 1
ATOM 2073 O O . LEU A 1 269 ? 0.695 -10.879 -0.072 1.00 95.94 269 LEU A O 1
ATOM 2077 N N . THR A 1 270 ? 2.422 -10.815 1.373 1.00 96.44 270 THR A N 1
ATOM 2078 C CA . THR A 1 270 ? 3.468 -10.496 0.399 1.00 96.44 270 THR A CA 1
ATOM 2079 C C . THR A 1 270 ? 3.500 -11.507 -0.737 1.00 96.44 270 THR A C 1
ATOM 2081 O O . THR A 1 270 ? 3.403 -11.119 -1.895 1.00 96.44 270 THR A O 1
ATOM 2084 N N . ALA A 1 271 ? 3.549 -12.804 -0.428 1.00 96.62 271 ALA A N 1
ATOM 2085 C CA . ALA A 1 271 ? 3.557 -13.847 -1.450 1.00 96.62 271 ALA A CA 1
ATOM 2086 C C . ALA A 1 271 ? 2.294 -13.818 -2.331 1.00 96.62 271 ALA A C 1
ATOM 2088 O O . ALA A 1 271 ? 2.398 -13.889 -3.555 1.00 96.62 271 ALA A O 1
ATOM 2089 N N . ILE A 1 272 ? 1.109 -13.673 -1.726 1.00 97.12 272 ILE A N 1
ATOM 2090 C CA . ILE A 1 272 ? -0.166 -13.632 -2.456 1.00 97.12 272 ILE A CA 1
ATOM 2091 C C . ILE A 1 272 ? -0.227 -12.411 -3.380 1.00 97.12 272 ILE A C 1
ATOM 2093 O O . ILE A 1 272 ? -0.611 -12.559 -4.539 1.00 97.12 272 ILE A O 1
ATOM 2097 N N . ILE A 1 273 ? 0.171 -11.227 -2.906 1.00 97.38 273 ILE A N 1
ATOM 2098 C CA . ILE A 1 273 ? 0.206 -10.006 -3.723 1.00 97.38 273 ILE A CA 1
ATOM 2099 C C . ILE A 1 273 ? 1.191 -10.173 -4.879 1.00 97.38 273 ILE A C 1
ATOM 2101 O O . ILE A 1 273 ? 0.803 -9.957 -6.023 1.00 97.38 273 ILE A O 1
ATOM 2105 N N . THR A 1 274 ? 2.423 -10.617 -4.612 1.00 97.12 274 THR A N 1
ATOM 2106 C CA . THR A 1 274 ? 3.452 -10.823 -5.644 1.00 97.12 274 THR A CA 1
ATOM 2107 C C . THR A 1 274 ? 2.959 -11.757 -6.745 1.00 97.12 274 THR A C 1
ATOM 2109 O O . THR A 1 274 ? 3.044 -11.419 -7.922 1.00 97.12 274 THR A O 1
ATOM 2112 N N . ILE A 1 275 ? 2.395 -12.911 -6.380 1.00 97.00 275 ILE A N 1
ATOM 2113 C CA . ILE A 1 275 ? 1.885 -13.883 -7.354 1.00 97.00 275 ILE A CA 1
ATOM 2114 C C . ILE A 1 275 ? 0.694 -13.304 -8.126 1.00 97.00 275 ILE A C 1
ATOM 2116 O O . ILE A 1 275 ? 0.635 -13.429 -9.347 1.00 97.00 275 ILE A O 1
ATOM 2120 N N . THR A 1 276 ? -0.241 -12.647 -7.436 1.00 97.12 276 THR A N 1
ATOM 2121 C CA . THR A 1 276 ? -1.454 -12.112 -8.072 1.00 97.12 276 THR A CA 1
ATOM 2122 C C . THR A 1 276 ? -1.125 -10.988 -9.045 1.00 97.12 276 THR A C 1
ATOM 2124 O O . THR A 1 276 ? -1.593 -11.025 -10.179 1.00 97.12 276 THR A O 1
ATOM 2127 N N . VAL A 1 277 ? -0.298 -10.019 -8.638 1.00 97.50 277 VAL A N 1
ATOM 2128 C CA . VAL A 1 277 ? 0.121 -8.907 -9.504 1.00 97.50 277 VAL A CA 1
ATOM 2129 C C . VAL A 1 277 ? 0.827 -9.444 -10.741 1.00 97.50 277 VAL A C 1
ATOM 2131 O O . VAL A 1 277 ? 0.502 -9.031 -11.851 1.00 97.50 277 VAL A O 1
ATOM 2134 N N . LEU A 1 278 ? 1.741 -10.399 -10.569 1.00 96.50 278 LEU A N 1
ATOM 2135 C CA . LEU A 1 278 ? 2.467 -11.002 -11.680 1.00 96.50 278 LEU A CA 1
ATOM 2136 C C . LEU A 1 278 ? 1.519 -11.676 -12.681 1.00 96.50 278 LEU A C 1
ATOM 2138 O O . LEU A 1 278 ? 1.596 -11.398 -13.872 1.00 96.50 278 LEU A O 1
ATOM 2142 N N . ILE A 1 279 ? 0.581 -12.500 -12.204 1.00 96.31 279 ILE A N 1
ATOM 2143 C CA . ILE A 1 279 ? -0.405 -13.169 -13.069 1.00 96.31 279 ILE A CA 1
ATOM 2144 C C . ILE A 1 279 ? -1.289 -12.147 -13.789 1.00 96.31 279 ILE A C 1
ATOM 2146 O O . ILE A 1 279 ? -1.464 -12.238 -14.999 1.00 96.31 279 ILE A O 1
ATOM 2150 N N . VAL A 1 280 ? -1.842 -11.173 -13.063 1.00 95.81 280 VAL A N 1
ATOM 2151 C CA . VAL A 1 280 ? -2.786 -10.191 -13.618 1.00 95.81 280 VAL A CA 1
ATOM 2152 C C . VAL A 1 280 ? -2.118 -9.289 -14.657 1.00 95.81 280 VAL A C 1
ATOM 2154 O O . VAL A 1 280 ? -2.756 -8.935 -15.642 1.00 95.81 280 VAL A O 1
ATOM 2157 N N . THR A 1 281 ? -0.848 -8.933 -14.465 1.00 95.12 281 THR A N 1
ATOM 2158 C CA . THR A 1 281 ? -0.129 -8.017 -15.367 1.00 95.12 281 THR A CA 1
ATOM 2159 C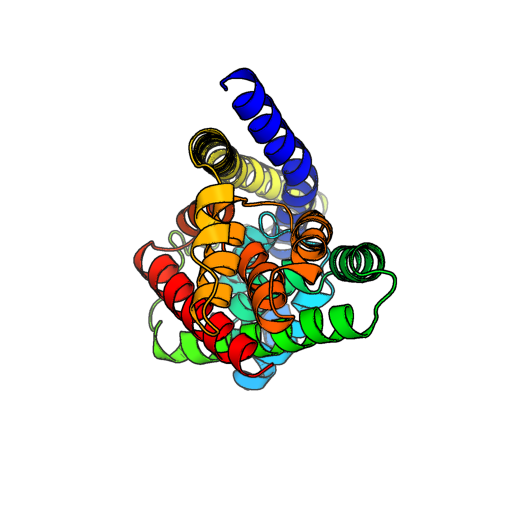 C . THR A 1 281 ? 0.463 -8.697 -16.595 1.00 95.12 281 THR A C 1
ATOM 2161 O O . THR A 1 281 ? 0.520 -8.066 -17.639 1.00 95.12 281 THR A O 1
ATOM 2164 N N . ILE A 1 282 ? 0.813 -9.986 -16.517 1.00 93.56 282 ILE A N 1
ATOM 2165 C CA . ILE A 1 282 ? 1.247 -10.774 -17.686 1.00 93.56 282 ILE A CA 1
ATOM 2166 C C . ILE A 1 282 ? 0.113 -10.972 -18.703 1.00 93.56 282 ILE A C 1
ATOM 2168 O O . ILE A 1 282 ? 0.372 -11.188 -19.884 1.00 93.56 282 ILE A O 1
ATOM 2172 N N . LEU A 1 283 ? -1.142 -10.933 -18.251 1.00 90.06 283 LEU A N 1
ATOM 2173 C CA . LEU A 1 283 ? -2.320 -11.099 -19.107 1.00 90.06 283 LEU A CA 1
ATOM 2174 C C . LEU A 1 283 ? -2.678 -9.838 -19.917 1.00 90.06 283 LEU A C 1
ATOM 2176 O O . LEU A 1 283 ? -3.665 -9.868 -20.655 1.00 90.06 283 LEU A O 1
ATOM 2180 N N . VAL A 1 284 ? -1.919 -8.748 -19.758 1.00 86.38 284 VAL A N 1
ATOM 2181 C CA . VAL A 1 284 ? -2.128 -7.435 -20.392 1.00 86.38 284 VAL A CA 1
ATOM 2182 C C . VAL A 1 284 ? -1.032 -7.169 -21.413 1.00 86.38 284 VAL A C 1
ATOM 2184 O O . VAL A 1 284 ? -1.399 -6.846 -22.563 1.00 86.38 284 VAL A O 1
#

Radius of gyration: 18.71 Å; Cα contacts (8 Å, |Δi|>4): 432; chains: 1; bounding box: 52×37×53 Å